Protein AF-0000000080703108 (afdb_homodimer)

InterPro domains:
  IPR021857 Protein of unknown function DUF3467 [PF11950] (1-88)

Structure (mmCIF, N/CA/C/O backbone):
data_AF-0000000080703108-model_v1
#
loop_
_entity.id
_entity.type
_entity.pdbx_description
1 polymer 'DUF3467 domain-containing protein'
#
loop_
_atom_site.group_PDB
_atom_site.id
_atom_site.type_symbol
_atom_site.label_atom_id
_atom_site.label_alt_id
_atom_site.label_comp_id
_atom_site.label_asym_id
_atom_site.label_entity_id
_atom_site.label_seq_id
_atom_site.pdbx_PDB_ins_code
_atom_site.Cartn_x
_atom_site.Cartn_y
_atom_site.Cartn_z
_atom_site.occupancy
_atom_site.B_iso_or_equiv
_atom_site.auth_seq_id
_atom_site.auth_comp_id
_atom_site.auth_asym_id
_atom_site.auth_atom_id
_atom_site.pdbx_PDB_model_num
ATOM 1 N N . MET A 1 1 ? 26.188 -5.301 0.583 1 23.38 1 MET A N 1
ATOM 2 C CA . MET A 1 1 ? 25.156 -5.875 1.449 1 23.38 1 MET A CA 1
ATOM 3 C C . MET A 1 1 ? 23.875 -6.145 0.67 1 23.38 1 MET A C 1
ATOM 5 O O . MET A 1 1 ? 23.234 -5.215 0.173 1 23.38 1 MET A O 1
ATOM 9 N N . GLU A 1 2 ? 23.719 -7.348 -0.11 1 26.98 2 GLU A N 1
ATOM 10 C CA . GLU A 1 2 ? 22.812 -7.754 -1.182 1 26.98 2 GLU A CA 1
ATOM 11 C C . GLU A 1 2 ? 21.359 -7.816 -0.694 1 26.98 2 GLU A C 1
ATOM 13 O O . GLU A 1 2 ? 21.078 -8.406 0.351 1 26.98 2 GLU A O 1
ATOM 18 N N . ASN A 1 3 ? 20.641 -6.781 -0.665 1 30.47 3 ASN A N 1
ATOM 19 C CA . ASN A 1 3 ? 19.203 -6.738 -0.357 1 30.47 3 ASN A CA 1
ATOM 20 C C . ASN A 1 3 ? 18.484 -7.988 -0.859 1 30.47 3 ASN A C 1
ATOM 22 O O . ASN A 1 3 ? 18.234 -8.125 -2.057 1 30.47 3 ASN A O 1
ATOM 26 N N . LYS A 1 4 ? 18.828 -9.109 -0.239 1 30.33 4 LYS A N 1
ATOM 27 C CA . LYS A 1 4 ? 18.172 -10.383 -0.542 1 30.33 4 LYS A CA 1
ATOM 28 C C . LYS A 1 4 ? 16.656 -10.266 -0.403 1 30.33 4 LYS A C 1
ATOM 30 O O . LYS A 1 4 ? 16.141 -10.102 0.704 1 30.33 4 LYS A O 1
ATOM 35 N N . ASP A 1 5 ? 15.961 -9.492 -1.24 1 33.06 5 ASP A N 1
ATOM 36 C CA . ASP A 1 5 ? 14.531 -9.719 -1.425 1 33.06 5 ASP A CA 1
ATOM 37 C C . ASP A 1 5 ? 14.172 -11.188 -1.189 1 33.06 5 ASP A C 1
ATOM 39 O O . ASP A 1 5 ? 14.57 -12.062 -1.961 1 33.06 5 ASP A O 1
ATOM 43 N N . GLN A 1 6 ? 14.32 -11.586 -0.008 1 33.47 6 GLN A N 1
ATOM 44 C CA . GLN A 1 6 ? 13.945 -12.938 0.412 1 33.47 6 GLN A CA 1
ATOM 45 C C . GLN A 1 6 ? 12.688 -13.414 -0.315 1 33.47 6 GLN A C 1
ATOM 47 O O . GLN A 1 6 ? 11.594 -13.406 0.254 1 33.47 6 GLN A O 1
ATOM 52 N N . ASN A 1 7 ? 12.273 -12.867 -1.478 1 33.31 7 ASN A N 1
ATOM 53 C CA . ASN A 1 7 ? 11.312 -13.664 -2.227 1 33.31 7 ASN A CA 1
ATOM 54 C C . ASN A 1 7 ? 11.68 -15.148 -2.205 1 33.31 7 ASN A C 1
ATOM 56 O O . ASN A 1 7 ? 12.867 -15.5 -2.229 1 33.31 7 ASN A O 1
ATOM 60 N N . GLN A 1 8 ? 10.852 -16.125 -1.753 1 32.59 8 GLN A N 1
ATOM 61 C CA . GLN A 1 8 ? 11.008 -17.578 -1.796 1 32.59 8 GLN A CA 1
ATOM 62 C C . GLN A 1 8 ? 11.992 -17.984 -2.887 1 32.59 8 GLN A C 1
ATOM 64 O O . GLN A 1 8 ? 12.242 -17.234 -3.828 1 32.59 8 GLN A O 1
ATOM 69 N N . GLU A 1 9 ? 12.906 -19.062 -2.875 1 34.09 9 GLU A N 1
ATOM 70 C CA . GLU A 1 9 ? 13.766 -19.797 -3.803 1 34.09 9 GLU A CA 1
ATOM 71 C C . GLU A 1 9 ? 13.195 -19.781 -5.219 1 34.09 9 GLU A C 1
ATOM 73 O O . GLU A 1 9 ? 13.82 -20.281 -6.152 1 34.09 9 GLU A O 1
ATOM 78 N N . GLY A 1 10 ? 11.781 -20.047 -5.465 1 37.91 10 GLY A N 1
ATOM 79 C CA . GLY A 1 10 ? 11.102 -20.625 -6.617 1 37.91 10 GLY A CA 1
ATOM 80 C C . GLY A 1 10 ? 11.281 -19.797 -7.879 1 37.91 10 GLY A C 1
ATOM 81 O O . GLY A 1 10 ? 11.969 -18.781 -7.871 1 37.91 10 GLY A O 1
ATOM 82 N N . GLN A 1 11 ? 10.141 -19.797 -9 1 41.66 11 GLN A N 1
ATOM 83 C CA . GLN A 1 11 ? 10.125 -19.219 -10.344 1 41.66 11 GLN A CA 1
ATOM 84 C C . GLN A 1 11 ? 10.547 -17.75 -10.312 1 41.66 11 GLN A C 1
ATOM 86 O O . GLN A 1 11 ? 10.008 -16.969 -9.539 1 41.66 11 GLN A O 1
ATOM 91 N N . GLN A 1 12 ? 11.805 -17.516 -10.57 1 50.34 12 GLN A N 1
ATOM 92 C CA . GLN A 1 12 ? 12.32 -16.172 -10.82 1 50.34 12 GLN A CA 1
ATOM 93 C C . GLN A 1 12 ? 11.227 -15.258 -11.367 1 50.34 12 GLN A C 1
ATOM 95 O O . GLN A 1 12 ? 10.844 -15.375 -12.539 1 50.34 12 GLN A O 1
ATOM 100 N N . PHE A 1 13 ? 10.156 -14.945 -10.602 1 56.44 13 PHE A N 1
ATOM 101 C CA . PHE A 1 13 ? 9.117 -14.07 -11.133 1 56.44 13 PHE A CA 1
ATOM 102 C C . PHE A 1 13 ? 9.734 -12.867 -11.828 1 56.44 13 PHE A C 1
ATOM 104 O O . PHE A 1 13 ? 10.461 -12.086 -11.211 1 56.44 13 PHE A O 1
ATOM 111 N N . GLN A 1 14 ? 9.961 -13.133 -13.148 1 77.81 14 GLN A N 1
ATOM 112 C CA . GLN A 1 14 ? 10.406 -12 -13.953 1 77.81 14 GLN A CA 1
ATOM 113 C C . GLN A 1 14 ? 9.438 -10.828 -13.836 1 77.81 14 GLN A C 1
ATOM 115 O O . GLN A 1 14 ? 8.219 -11 -13.922 1 77.81 14 GLN A O 1
ATOM 120 N N . ILE A 1 15 ? 9.922 -9.695 -13.281 1 82.94 15 ILE A N 1
ATOM 121 C CA . ILE A 1 15 ? 9.125 -8.477 -13.156 1 82.94 15 ILE A CA 1
ATOM 122 C C . ILE A 1 15 ? 9.375 -7.57 -14.359 1 82.94 15 ILE A C 1
ATOM 124 O O . ILE A 1 15 ? 10.523 -7.336 -14.742 1 82.94 15 ILE A O 1
ATOM 128 N N . ASP A 1 16 ? 8.367 -7.305 -15.062 1 85.06 16 ASP A N 1
ATOM 129 C CA . ASP A 1 16 ? 8.422 -6.316 -16.125 1 85.06 16 ASP A CA 1
ATOM 130 C C . ASP A 1 16 ? 8.062 -4.926 -15.617 1 85.06 16 ASP A C 1
ATOM 132 O O . ASP A 1 16 ? 6.953 -4.703 -15.133 1 85.06 16 ASP A O 1
ATOM 136 N N . LEU A 1 17 ? 9.016 -4.078 -15.711 1 84.06 17 LEU A N 1
ATOM 137 C CA . LEU A 1 17 ? 8.781 -2.713 -15.258 1 84.06 17 LEU A CA 1
ATOM 138 C C . LEU A 1 17 ? 8.484 -1.792 -16.438 1 84.06 17 LEU A C 1
ATOM 140 O O . LEU A 1 17 ? 9.312 -1.634 -17.328 1 84.06 17 LEU A O 1
ATOM 144 N N . ASN A 1 18 ? 7.328 -1.367 -16.516 1 80.88 18 ASN A N 1
ATOM 145 C CA . ASN A 1 18 ? 6.949 -0.35 -17.484 1 80.88 18 ASN A CA 1
ATOM 146 C C . ASN A 1 18 ? 7.727 0.946 -17.266 1 80.88 18 ASN A C 1
ATOM 148 O O . ASN A 1 18 ? 7.715 1.51 -16.172 1 80.88 18 ASN A O 1
ATOM 152 N N . PRO A 1 19 ? 8.43 1.416 -18.234 1 83.94 19 PRO A N 1
ATOM 153 C CA . PRO A 1 19 ? 9.219 2.643 -18.094 1 83.94 19 PRO A CA 1
ATOM 154 C C . PRO A 1 19 ? 8.383 3.834 -17.641 1 83.94 19 PRO A C 1
ATOM 156 O O . PRO A 1 19 ? 8.898 4.75 -17 1 83.94 19 PRO A O 1
ATOM 159 N N . VAL A 1 20 ? 7.051 3.832 -17.938 1 84.94 20 VAL A N 1
ATOM 160 C CA . VAL A 1 20 ? 6.172 4.953 -17.625 1 84.94 20 VAL A CA 1
ATOM 161 C C . VAL A 1 20 ? 6.016 5.074 -16.109 1 84.94 20 VAL A C 1
ATOM 163 O O . VAL A 1 20 ? 5.93 6.184 -15.578 1 84.94 20 VAL A O 1
ATOM 166 N N . VAL A 1 21 ? 6.176 3.898 -15.477 1 90.06 21 VAL A N 1
ATOM 167 C CA . VAL A 1 21 ? 5.922 3.939 -14.039 1 90.06 21 VAL A CA 1
ATOM 168 C C . VAL A 1 21 ? 7.227 3.727 -13.273 1 90.06 21 VAL A C 1
ATOM 170 O O . VAL A 1 21 ? 7.238 3.719 -12.047 1 90.06 21 VAL A O 1
ATOM 173 N N . ALA A 1 22 ? 8.352 3.629 -13.945 1 89.25 22 ALA A N 1
ATOM 174 C CA . ALA A 1 22 ? 9.625 3.248 -13.352 1 89.25 22 ALA A CA 1
ATOM 175 C C . ALA A 1 22 ? 10.117 4.316 -12.375 1 89.25 22 ALA A C 1
ATOM 177 O O . ALA A 1 22 ? 10.758 3.998 -11.375 1 89.25 22 ALA A O 1
ATOM 178 N N . GLY A 1 23 ? 9.805 5.504 -12.617 1 93.06 23 GLY A N 1
ATOM 179 C CA . GLY A 1 23 ? 10.25 6.59 -11.758 1 93.06 23 GLY A CA 1
ATOM 180 C C . GLY A 1 23 ? 9.508 6.645 -10.438 1 93.06 23 GLY A C 1
ATOM 181 O O . GLY A 1 23 ? 10.008 7.211 -9.461 1 93.06 23 GLY A O 1
ATOM 182 N N . GLY A 1 24 ? 8.336 6.121 -10.414 1 95.69 24 GLY A N 1
ATOM 183 C CA . GLY A 1 24 ? 7.523 6.047 -9.211 1 95.69 24 GLY A CA 1
ATOM 184 C C . GLY A 1 24 ? 6.879 7.371 -8.844 1 95.69 24 GLY A C 1
ATOM 185 O O . GLY A 1 24 ? 7.191 8.406 -9.438 1 95.69 24 GLY A O 1
ATOM 186 N N . VAL A 1 25 ? 5.992 7.262 -7.965 1 95.5 25 VAL A N 1
ATOM 187 C CA . VAL A 1 25 ? 5.371 8.445 -7.387 1 95.5 25 VAL A CA 1
ATOM 188 C C . VAL A 1 25 ? 5.59 8.461 -5.879 1 95.5 25 VAL A C 1
ATOM 190 O O . VAL A 1 25 ? 5.617 7.41 -5.234 1 9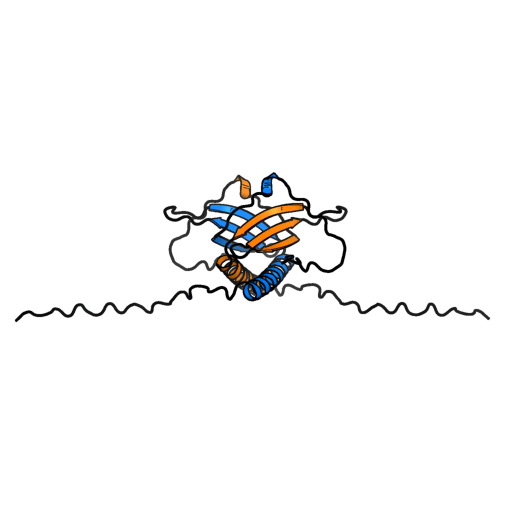5.5 25 VAL A O 1
ATOM 193 N N . TYR A 1 26 ? 5.797 9.656 -5.406 1 96.75 26 TYR A N 1
ATOM 194 C CA . 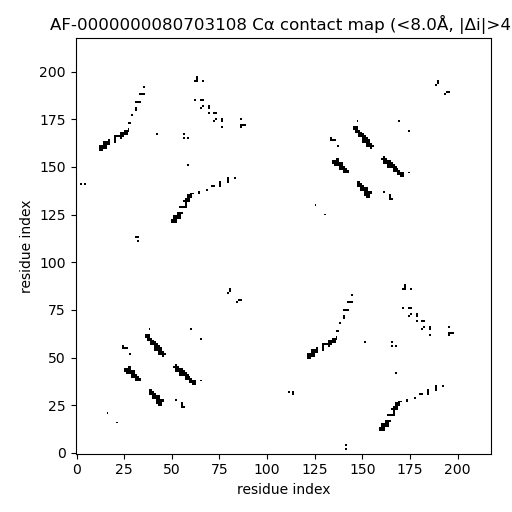TYR A 1 26 ? 5.988 9.805 -3.971 1 96.75 26 TYR A CA 1
ATOM 195 C C . TYR A 1 26 ? 4.648 9.914 -3.25 1 96.75 26 TYR A C 1
ATOM 197 O O . TYR A 1 26 ? 3.723 10.57 -3.738 1 96.75 26 TYR A O 1
ATOM 205 N N . SER A 1 27 ? 4.645 9.258 -2.051 1 97.5 27 SER A N 1
ATOM 206 C CA . SER A 1 27 ? 3.459 9.375 -1.209 1 97.5 27 SER A CA 1
ATOM 207 C C . SER A 1 27 ? 3.838 9.562 0.257 1 97.5 27 SER A C 1
ATOM 209 O O . SER A 1 27 ? 4.688 8.836 0.779 1 97.5 27 SER A O 1
ATOM 211 N N . ASN A 1 28 ? 3.203 10.617 0.857 1 96 28 ASN A N 1
ATOM 212 C CA . ASN A 1 28 ? 3.355 10.789 2.299 1 96 28 ASN A CA 1
ATOM 213 C C . ASN A 1 28 ? 2.004 10.773 3.01 1 96 28 ASN A C 1
ATOM 215 O O . ASN A 1 28 ? 1.926 11.047 4.207 1 96 28 ASN A O 1
ATOM 219 N N . PHE A 1 29 ? 1.012 10.484 2.264 1 94.5 29 PHE A N 1
ATOM 220 C CA . PHE A 1 29 ? -0.362 10.43 2.748 1 94.5 29 PHE A CA 1
ATOM 221 C C . PHE A 1 29 ? -1.154 9.359 2.006 1 94.5 29 PHE A C 1
ATOM 223 O O . PHE A 1 29 ? -0.998 9.188 0.795 1 94.5 29 PHE A O 1
ATOM 230 N N . GLN A 1 30 ? -2.084 8.641 2.82 1 95.62 30 GLN A N 1
ATOM 231 C CA . GLN A 1 30 ? -2.885 7.602 2.174 1 95.62 30 GLN A CA 1
ATOM 232 C C . GLN A 1 30 ? -4.336 7.66 2.639 1 95.62 30 GLN A C 1
ATOM 234 O O . GLN A 1 30 ? -4.609 7.914 3.812 1 95.62 30 GLN A O 1
ATOM 239 N N . ILE A 1 31 ? -5.168 7.484 1.69 1 94.5 31 ILE A N 1
ATOM 240 C CA . ILE A 1 31 ? -6.586 7.293 1.973 1 94.5 31 ILE A CA 1
ATOM 241 C C . ILE A 1 31 ? -7.008 5.879 1.569 1 94.5 31 ILE A C 1
ATOM 243 O O . ILE A 1 31 ? -6.766 5.453 0.438 1 94.5 31 ILE A O 1
ATOM 247 N N . ILE A 1 32 ? -7.59 5.172 2.525 1 97.69 32 ILE A N 1
ATOM 248 C CA . ILE A 1 32 ? -7.988 3.795 2.254 1 97.69 32 ILE A CA 1
ATOM 249 C C . ILE A 1 32 ? -9.492 3.646 2.445 1 97.69 32 ILE A C 1
ATOM 251 O O . ILE A 1 32 ? -10.047 4.102 3.449 1 97.69 32 ILE A O 1
ATOM 255 N N . SER A 1 33 ? -10.125 3.084 1.458 1 97 33 SER A N 1
ATOM 256 C CA . SER A 1 33 ? -11.539 2.729 1.516 1 97 33 SER A CA 1
ATOM 257 C C . SER A 1 33 ? -11.773 1.309 1.01 1 97 33 SER A C 1
ATOM 259 O O . SER A 1 33 ? -10.852 0.657 0.524 1 97 33 SER A O 1
ATOM 261 N N . HIS A 1 34 ? -13.023 0.819 1.262 1 97.88 34 HIS A N 1
ATOM 262 C CA . HIS A 1 34 ? -13.297 -0.538 0.801 1 97.88 34 HIS A CA 1
ATOM 263 C C . HIS A 1 34 ? -14.781 -0.73 0.499 1 97.88 34 HIS A C 1
ATOM 265 O O . HIS A 1 34 ? -15.625 0.016 1.002 1 97.88 34 HIS A O 1
ATOM 271 N N . SER A 1 35 ? -15.062 -1.606 -0.386 1 97.06 35 SER A N 1
ATOM 272 C CA . SER A 1 35 ? -16.359 -2.25 -0.571 1 97.06 35 SER A CA 1
ATOM 273 C C . SER A 1 35 ? -16.312 -3.705 -0.117 1 97.06 35 SER A C 1
ATOM 275 O O . SER A 1 35 ? -15.359 -4.137 0.523 1 97.06 35 SER A O 1
ATOM 277 N N . SER A 1 36 ? -17.391 -4.434 -0.39 1 97.31 36 SER A N 1
ATOM 278 C CA . SER A 1 36 ? -17.406 -5.848 -0.037 1 97.31 36 SER A CA 1
ATOM 279 C C . SER A 1 36 ? -16.422 -6.645 -0.877 1 97.31 36 SER A C 1
ATOM 281 O O . SER A 1 36 ? -15.977 -7.723 -0.47 1 97.31 36 SER A O 1
ATOM 283 N N . SER A 1 37 ? -16 -6.062 -2.004 1 97.06 37 SER A N 1
ATOM 284 C CA . SER A 1 37 ? -15.242 -6.887 -2.941 1 97.06 37 SER A CA 1
ATOM 285 C C . SER A 1 37 ? -13.836 -6.328 -3.158 1 97.06 37 SER A C 1
ATOM 287 O O . SER A 1 37 ? -12.969 -7.012 -3.705 1 97.06 37 SER A O 1
ATOM 289 N N . GLU A 1 38 ? -13.586 -5.066 -2.688 1 97.75 38 GLU A N 1
ATOM 290 C CA . GLU A 1 38 ? -12.289 -4.496 -3.031 1 97.75 38 GLU A CA 1
ATOM 291 C C . GLU A 1 38 ? -11.852 -3.455 -2.002 1 97.75 38 GLU A C 1
ATOM 293 O O . GLU A 1 38 ? -12.688 -2.891 -1.293 1 97.75 38 GLU A O 1
ATOM 298 N N . PHE A 1 39 ? -10.547 -3.309 -1.941 1 98.56 39 PHE A N 1
ATOM 299 C CA . PHE A 1 39 ? -9.898 -2.182 -1.282 1 98.56 39 PHE A CA 1
ATOM 300 C C . PHE A 1 39 ? -9.391 -1.176 -2.307 1 98.56 39 PHE A C 1
ATOM 302 O O . PHE A 1 39 ? -8.852 -1.561 -3.35 1 98.56 39 PHE A O 1
ATOM 309 N N . VAL A 1 40 ? -9.562 0.094 -1.965 1 98.19 40 VAL A N 1
ATOM 310 C CA . VAL A 1 40 ? -9.031 1.198 -2.76 1 98.19 40 VAL A CA 1
ATOM 311 C C . VAL A 1 40 ? -7.992 1.966 -1.95 1 98.19 40 VAL A C 1
ATOM 313 O O . VAL A 1 40 ? -8.305 2.527 -0.897 1 98.19 40 VAL A O 1
ATOM 316 N N . LEU A 1 41 ? -6.766 1.943 -2.445 1 98.38 41 LEU A N 1
ATOM 317 C CA . LEU A 1 41 ? -5.684 2.691 -1.82 1 98.38 41 LEU A CA 1
ATOM 318 C C . LEU A 1 41 ? -5.324 3.922 -2.645 1 98.38 41 LEU A C 1
ATOM 320 O O . LEU A 1 41 ? -4.766 3.801 -3.738 1 98.38 41 LEU A O 1
ATOM 324 N N . ASP A 1 42 ? -5.629 5.059 -2.131 1 96.94 42 ASP A N 1
ATOM 325 C CA . ASP A 1 42 ? -5.207 6.32 -2.73 1 96.94 42 ASP A CA 1
ATOM 326 C C . ASP A 1 42 ? -3.92 6.832 -2.086 1 96.94 42 ASP A C 1
ATOM 328 O O . ASP A 1 42 ? -3.926 7.258 -0.929 1 96.94 42 ASP A O 1
ATOM 332 N N . PHE A 1 43 ? -2.869 6.738 -2.857 1 97.31 43 PHE A N 1
ATOM 333 C CA . PHE A 1 43 ? -1.605 7.328 -2.428 1 97.31 43 PHE A CA 1
ATOM 334 C C . PHE A 1 43 ? -1.532 8.797 -2.824 1 97.31 43 PHE A C 1
ATOM 336 O O . PHE A 1 43 ? -1.694 9.141 -3.998 1 97.31 43 PHE A O 1
ATOM 343 N N . ALA A 1 44 ? -1.275 9.648 -1.768 1 96.06 44 ALA A N 1
ATOM 344 C CA . ALA A 1 44 ? -1.342 11.086 -2.006 1 96.06 44 ALA A CA 1
ATOM 345 C C . ALA A 1 44 ? -0.123 11.797 -1.423 1 96.06 44 ALA A C 1
ATOM 347 O O . ALA A 1 44 ? 0.601 11.227 -0.603 1 96.06 44 ALA A O 1
ATOM 348 N N . THR A 1 45 ? 0.082 13.008 -1.998 1 94.31 45 THR A N 1
ATOM 349 C CA . THR A 1 45 ? 1.125 13.875 -1.473 1 94.31 45 THR A CA 1
ATOM 350 C C . THR A 1 45 ? 0.517 15.125 -0.834 1 94.31 45 THR A C 1
ATOM 352 O O . THR A 1 45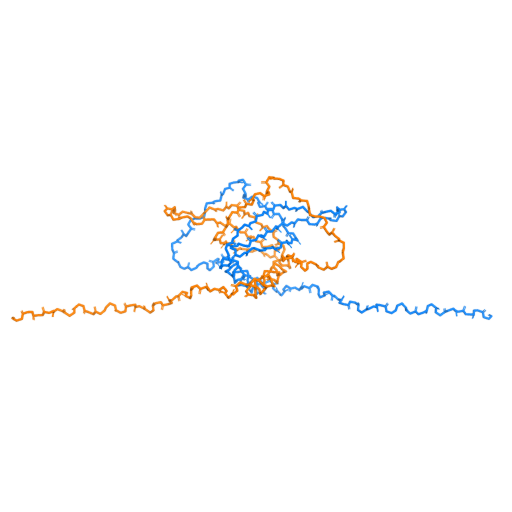 ? -0.345 15.773 -1.429 1 94.31 45 THR A O 1
ATOM 355 N N . LEU A 1 46 ? 0.909 15.312 0.412 1 91.62 46 LEU A N 1
ATOM 356 C CA . LEU A 1 46 ? 0.579 16.547 1.126 1 91.62 46 LEU A CA 1
ATOM 357 C C . LEU A 1 46 ? 1.779 17.484 1.174 1 91.62 46 LEU A C 1
ATOM 359 O O . LEU A 1 46 ? 2.818 17.141 1.743 1 91.62 46 LEU A O 1
ATOM 363 N N . LEU A 1 47 ? 1.606 18.562 0.435 1 88.31 47 LEU A N 1
ATOM 364 C CA . LEU A 1 47 ? 2.701 19.531 0.413 1 88.31 47 LEU A CA 1
ATOM 365 C C . LEU A 1 47 ? 2.383 20.734 1.295 1 88.31 47 LEU A C 1
ATOM 367 O O . LEU A 1 47 ? 1.23 21.172 1.365 1 88.31 47 LEU A O 1
ATOM 371 N N . PRO A 1 48 ? 3.467 21.234 1.975 1 88.88 48 PRO A N 1
ATOM 372 C CA . PRO A 1 48 ? 3.254 22.453 2.766 1 88.88 48 PRO A CA 1
ATOM 373 C C . PRO A 1 48 ? 2.721 23.609 1.929 1 88.88 48 PRO A C 1
ATOM 375 O O . PRO A 1 48 ? 3.16 23.812 0.792 1 88.88 48 PRO A O 1
ATOM 378 N N . GLY A 1 49 ? 1.677 24.25 2.338 1 88 49 GLY A N 1
ATOM 379 C CA . GLY A 1 49 ? 1.178 25.438 1.656 1 88 49 GLY A CA 1
ATOM 380 C C . GLY A 1 49 ? 0.017 25.141 0.725 1 88 49 GLY A C 1
ATOM 381 O O . GLY A 1 49 ? -0.618 26.062 0.208 1 88 49 GLY A O 1
ATOM 382 N N . LEU A 1 50 ? -0.088 23.906 0.361 1 84.44 50 LEU A N 1
ATOM 383 C CA . LEU A 1 50 ? -1.222 23.547 -0.48 1 84.44 50 LEU A CA 1
ATOM 384 C C . LEU A 1 50 ? -2.391 23.047 0.368 1 84.44 5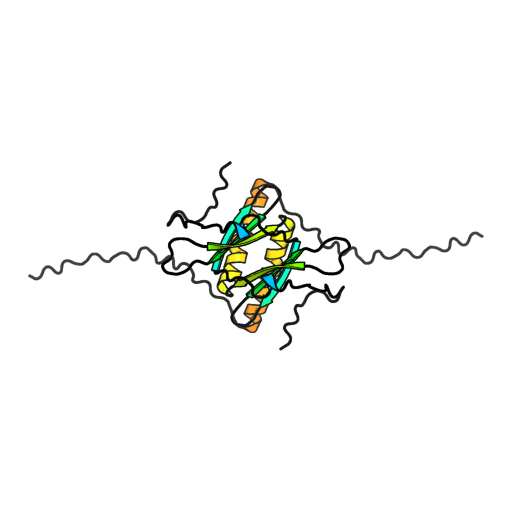0 LEU A C 1
ATOM 386 O O . LEU A 1 50 ? -2.191 22.312 1.339 1 84.44 50 LEU A O 1
ATOM 390 N N . PRO A 1 51 ? -3.561 23.469 0.042 1 82.06 51 PRO A N 1
ATOM 391 C CA . PRO A 1 51 ? -4.707 23.141 0.891 1 82.06 51 PRO A CA 1
ATOM 392 C C . PRO A 1 51 ? -5.207 21.719 0.682 1 82.06 51 PRO A C 1
ATOM 394 O O . PRO A 1 51 ? -5.984 21.203 1.491 1 82.06 51 PRO A O 1
ATOM 397 N N . LYS A 1 52 ? -4.789 21.188 -0.457 1 87.81 52 LYS A N 1
ATOM 398 C CA . LYS A 1 52 ? -5.332 19.859 -0.754 1 87.81 52 LYS A CA 1
ATOM 399 C C . LYS A 1 52 ? -4.219 18.844 -0.97 1 87.81 52 LYS A C 1
ATOM 401 O O . LYS A 1 52 ? -3.15 19.188 -1.484 1 87.81 52 LYS A O 1
ATOM 406 N N . ALA A 1 53 ? -4.523 17.578 -0.548 1 90.56 53 ALA A N 1
ATOM 407 C CA . ALA A 1 53 ? -3.654 16.453 -0.911 1 90.56 53 ALA A CA 1
ATOM 408 C C . ALA A 1 53 ? -3.92 16 -2.342 1 90.56 53 ALA A C 1
ATOM 410 O O . ALA A 1 53 ? -5.07 15.969 -2.789 1 90.56 53 ALA A O 1
ATOM 411 N N . THR A 1 54 ? -2.871 15.727 -3.037 1 92 54 THR A N 1
ATOM 412 C CA . THR A 1 54 ? -3.021 15.281 -4.418 1 92 54 THR A CA 1
ATOM 413 C C . THR A 1 54 ? -2.783 13.773 -4.527 1 92 54 THR A C 1
ATOM 415 O O . THR A 1 54 ? -1.722 13.281 -4.145 1 92 54 THR A O 1
ATOM 418 N N . VAL A 1 55 ? -3.779 13.078 -5.113 1 95 55 VAL A N 1
ATOM 419 C CA . VAL A 1 55 ? -3.627 11.648 -5.332 1 95 55 VAL A CA 1
ATOM 420 C C . VAL A 1 55 ? -2.709 11.398 -6.527 1 95 55 VAL A C 1
ATOM 422 O O . VAL A 1 55 ? -2.969 11.883 -7.629 1 95 55 VAL A O 1
ATOM 425 N N . THR A 1 56 ? -1.689 10.664 -6.305 1 93.12 56 THR A N 1
ATOM 426 C CA . THR A 1 56 ? -0.705 10.406 -7.352 1 93.12 56 THR A CA 1
ATOM 427 C C . THR A 1 56 ? -0.83 8.977 -7.871 1 93.12 56 THR A C 1
ATOM 429 O O . THR A 1 56 ? -0.339 8.664 -8.961 1 93.12 56 THR A O 1
ATOM 432 N N . SER A 1 57 ? -1.422 8.148 -7.078 1 95.88 57 SER A N 1
ATOM 433 C CA . SER A 1 57 ? -1.647 6.766 -7.48 1 95.88 57 SER A CA 1
ATOM 434 C C . SER A 1 57 ? -2.848 6.168 -6.754 1 95.88 57 SER A C 1
ATOM 436 O O . SER A 1 57 ? -3.016 6.371 -5.547 1 95.88 57 SER A O 1
ATOM 438 N N . ARG A 1 58 ? -3.703 5.492 -7.59 1 97.44 58 ARG A N 1
ATOM 439 C CA . ARG A 1 58 ? -4.82 4.746 -7.02 1 97.44 58 ARG A CA 1
ATOM 440 C C . ARG A 1 58 ? -4.719 3.264 -7.355 1 97.44 58 ARG A C 1
ATOM 442 O O . ARG A 1 58 ? -4.684 2.889 -8.531 1 97.44 58 ARG A O 1
ATOM 449 N N . VAL A 1 59 ? -4.641 2.441 -6.25 1 98.19 59 VAL A N 1
ATOM 450 C CA . VAL A 1 59 ? -4.449 1.005 -6.426 1 98.19 59 VAL A CA 1
ATOM 451 C C . VAL A 1 59 ? -5.664 0.254 -5.891 1 98.19 59 VAL A C 1
ATOM 453 O O . VAL A 1 59 ? -6.121 0.512 -4.773 1 98.19 59 VAL A O 1
ATOM 456 N N . LEU A 1 60 ? -6.168 -0.636 -6.719 1 98.44 60 LEU A N 1
ATOM 457 C CA . LEU A 1 60 ? -7.281 -1.5 -6.344 1 98.44 60 LEU A CA 1
ATOM 458 C C . LEU A 1 60 ? -6.801 -2.92 -6.066 1 98.44 60 LEU A C 1
ATOM 460 O O . LEU A 1 60 ? -5.949 -3.441 -6.793 1 98.44 60 LEU A O 1
ATOM 464 N N . MET A 1 61 ? -7.398 -3.533 -4.969 1 98.31 61 MET A N 1
ATOM 465 C CA . MET A 1 61 ? -7.027 -4.922 -4.711 1 98.31 61 MET A CA 1
ATOM 466 C C . MET A 1 61 ? -8.117 -5.641 -3.926 1 98.31 61 MET A C 1
ATOM 468 O O . MET A 1 61 ? -8.938 -5 -3.266 1 98.31 61 MET A O 1
ATOM 472 N N . ALA A 1 62 ? -8.094 -6.969 -4.027 1 97.62 62 ALA A N 1
ATOM 473 C CA . ALA A 1 62 ? -9.023 -7.781 -3.25 1 97.62 62 ALA A CA 1
ATOM 474 C C . ALA A 1 62 ? -8.656 -7.773 -1.769 1 97.62 62 ALA A C 1
ATOM 476 O O . ALA A 1 62 ? -7.504 -7.516 -1.412 1 97.62 62 ALA A O 1
ATOM 477 N N . PRO A 1 63 ? -9.609 -8.07 -0.919 1 98.06 63 PRO A N 1
ATOM 478 C CA . PRO A 1 63 ? -9.352 -8.078 0.523 1 98.06 63 PRO A CA 1
ATOM 479 C C . PRO A 1 63 ? -8.211 -9.016 0.915 1 98.06 63 PRO A C 1
ATOM 481 O O . PRO A 1 63 ? -7.379 -8.664 1.755 1 98.06 63 PRO A O 1
ATOM 484 N N . GLU A 1 64 ? -8.156 -10.148 0.304 1 96.94 64 GLU A N 1
ATOM 485 C CA . GLU A 1 64 ? -7.078 -11.086 0.603 1 96.94 64 GLU A CA 1
ATOM 486 C C . GLU A 1 64 ? -5.719 -10.484 0.263 1 96.94 64 GLU A C 1
ATOM 488 O O . GLU A 1 64 ? -4.738 -10.711 0.974 1 96.94 64 GLU A O 1
ATOM 493 N N . HIS A 1 65 ? -5.684 -9.758 -0.814 1 97.12 65 HIS A N 1
ATOM 494 C CA . HIS A 1 65 ? -4.434 -9.148 -1.243 1 97.12 65 HIS A CA 1
ATOM 495 C C . HIS A 1 65 ? -4.055 -7.98 -0.339 1 97.12 65 HIS A C 1
ATOM 497 O O . HIS A 1 65 ? -2.869 -7.727 -0.107 1 97.12 65 HIS A O 1
ATOM 503 N N . ALA A 1 66 ? -5.023 -7.258 0.196 1 98.12 66 ALA A N 1
ATOM 504 C CA . ALA A 1 66 ? -4.746 -6.211 1.175 1 98.12 66 ALA A CA 1
ATOM 505 C C . ALA A 1 66 ? -4.09 -6.785 2.426 1 98.12 66 ALA A C 1
ATOM 507 O O . ALA A 1 66 ? -3.129 -6.215 2.947 1 98.12 66 ALA A O 1
ATOM 508 N N . LYS A 1 67 ? -4.598 -7.914 2.834 1 97.25 67 LYS A N 1
ATOM 509 C CA . LYS A 1 67 ? -4.016 -8.578 3.996 1 97.25 67 LYS A CA 1
ATOM 510 C C . LYS A 1 67 ? -2.582 -9.023 3.715 1 97.25 67 LYS A C 1
ATOM 512 O O . LYS A 1 67 ? -1.703 -8.875 4.566 1 97.25 67 LYS A O 1
ATOM 517 N N . ARG A 1 68 ? -2.377 -9.555 2.57 1 96.38 68 ARG A N 1
ATOM 518 C CA . ARG A 1 68 ? -1.029 -9.961 2.184 1 96.38 68 ARG A CA 1
ATOM 519 C C . ARG A 1 68 ? -0.088 -8.766 2.129 1 96.38 68 ARG A C 1
ATOM 521 O O . ARG A 1 68 ? 1.092 -8.875 2.465 1 96.38 68 ARG A O 1
ATOM 528 N N . LEU A 1 69 ? -0.605 -7.676 1.653 1 97.62 69 LEU A N 1
ATOM 529 C CA . LEU A 1 69 ? 0.197 -6.457 1.611 1 97.62 69 LEU A CA 1
ATOM 530 C C . LEU A 1 69 ? 0.644 -6.051 3.012 1 97.62 69 LEU A C 1
ATOM 532 O O . LEU A 1 69 ? 1.8 -5.672 3.215 1 97.62 69 LEU A O 1
ATOM 536 N N . ILE A 1 70 ? -0.277 -6.125 3.982 1 98.12 70 ILE A N 1
ATOM 537 C CA . ILE A 1 70 ? 0.054 -5.797 5.367 1 98.12 70 ILE A CA 1
ATOM 538 C C . ILE A 1 70 ? 1.212 -6.672 5.84 1 98.12 70 ILE A C 1
ATOM 540 O O . ILE A 1 70 ? 2.188 -6.172 6.402 1 98.12 70 ILE A O 1
ATOM 544 N N . GLN A 1 71 ? 1.102 -7.953 5.551 1 97 71 GLN A N 1
ATOM 545 C CA . GLN A 1 71 ? 2.123 -8.898 5.988 1 97 71 GLN A CA 1
ATOM 546 C C . GLN A 1 71 ? 3.473 -8.586 5.348 1 97 71 GLN A C 1
ATOM 548 O O . GLN A 1 71 ? 4.504 -8.594 6.023 1 97 71 GLN A O 1
ATOM 553 N N . ALA A 1 72 ? 3.428 -8.312 4.066 1 97 72 ALA A N 1
ATOM 554 C CA . ALA A 1 72 ? 4.656 -8 3.34 1 97 72 ALA A CA 1
ATOM 555 C C . ALA A 1 72 ? 5.301 -6.73 3.881 1 97 72 ALA A C 1
ATOM 557 O O . ALA A 1 72 ? 6.52 -6.672 4.062 1 97 72 ALA A O 1
ATOM 558 N N . LEU A 1 73 ? 4.488 -5.707 4.125 1 98.5 73 LEU A N 1
ATOM 559 C CA . LEU A 1 73 ? 4.992 -4.449 4.668 1 98.5 73 LEU A CA 1
ATOM 560 C C . LEU A 1 73 ? 5.598 -4.652 6.051 1 98.5 73 LEU A C 1
ATOM 562 O O . LEU A 1 73 ? 6.668 -4.121 6.348 1 98.5 73 LEU A O 1
ATOM 566 N N . GLN A 1 74 ? 4.934 -5.422 6.836 1 98.12 74 GLN A N 1
ATOM 567 C CA . GLN A 1 74 ? 5.414 -5.684 8.188 1 98.12 74 GLN A CA 1
ATOM 568 C C . GLN A 1 74 ? 6.77 -6.387 8.164 1 98.12 74 GLN A C 1
ATOM 570 O O . GLN A 1 74 ? 7.684 -6.012 8.906 1 98.12 74 GLN A O 1
ATOM 575 N N . GLU A 1 75 ? 6.875 -7.406 7.34 1 97.75 75 GLU A N 1
ATOM 576 C CA . GLU A 1 75 ? 8.141 -8.133 7.207 1 97.75 75 GLU A CA 1
ATOM 577 C C . GLU A 1 75 ? 9.266 -7.195 6.773 1 97.75 75 GLU A C 1
ATOM 579 O O . GLU A 1 75 ? 10.383 -7.281 7.293 1 97.75 75 GLU A O 1
ATOM 584 N N . ASN A 1 76 ? 8.953 -6.324 5.832 1 97.88 76 ASN A N 1
ATOM 585 C CA . ASN A 1 76 ? 9.984 -5.422 5.32 1 97.88 76 ASN A CA 1
ATOM 586 C C . ASN A 1 76 ? 10.336 -4.348 6.34 1 97.88 76 ASN A C 1
ATOM 588 O O . ASN A 1 76 ? 11.492 -3.91 6.414 1 97.88 76 ASN A O 1
ATOM 592 N N . VAL A 1 77 ? 9.383 -3.891 7.141 1 98.06 77 VAL A N 1
ATOM 593 C CA . VAL A 1 77 ? 9.656 -2.922 8.203 1 98.06 77 VAL A CA 1
ATOM 594 C C . VAL A 1 77 ? 10.555 -3.551 9.258 1 98.06 77 VAL A C 1
ATOM 596 O O . VAL A 1 77 ? 11.484 -2.906 9.758 1 98.06 77 VAL A O 1
ATOM 599 N N . VAL A 1 78 ? 10.312 -4.766 9.578 1 98 78 VAL A N 1
ATOM 600 C CA . VAL A 1 78 ? 11.148 -5.48 10.539 1 98 78 VAL A CA 1
ATOM 601 C C . VAL A 1 78 ? 12.586 -5.543 10.023 1 98 78 VAL A C 1
ATOM 603 O O . VAL A 1 78 ? 13.531 -5.25 10.758 1 98 78 VAL A O 1
ATOM 606 N N . ARG A 1 79 ? 12.734 -5.918 8.758 1 97.81 79 ARG A N 1
ATOM 607 C CA . ARG A 1 79 ? 14.062 -5.984 8.148 1 97.81 79 ARG A CA 1
ATOM 608 C C . ARG A 1 79 ? 14.727 -4.613 8.148 1 97.81 79 ARG A C 1
ATOM 610 O O . ARG A 1 79 ? 15.922 -4.492 8.445 1 97.81 79 ARG A O 1
ATOM 617 N N . TYR A 1 80 ? 14.016 -3.611 7.766 1 98.44 80 TYR A N 1
ATOM 618 C CA . TYR A 1 80 ? 14.523 -2.24 7.781 1 98.44 80 TYR A CA 1
ATOM 619 C C . TYR A 1 80 ? 15.047 -1.868 9.164 1 98.44 80 TYR A C 1
ATOM 621 O O . TYR A 1 80 ? 16.156 -1.35 9.289 1 98.44 80 TYR A O 1
ATOM 629 N N . GLU A 1 81 ? 14.234 -2.1 10.164 1 98.06 81 GLU A N 1
ATOM 630 C CA . GLU A 1 81 ? 14.578 -1.689 11.523 1 98.06 81 GLU A CA 1
ATOM 631 C C . GLU A 1 81 ? 15.789 -2.465 12.039 1 98.06 81 GLU A C 1
ATOM 633 O O . GLU A 1 81 ? 16.578 -1.94 12.836 1 98.06 81 GLU A O 1
ATOM 638 N N . GLN A 1 82 ? 15.953 -3.721 11.594 1 98 82 GLN A N 1
ATOM 639 C CA . GLN A 1 82 ? 17.125 -4.512 11.953 1 98 82 GLN A CA 1
ATOM 640 C C . GLN A 1 82 ? 18.391 -3.908 11.352 1 98 82 GLN A C 1
ATOM 642 O O . GLN A 1 82 ? 19.453 -3.941 11.977 1 98 82 GLN A O 1
ATOM 647 N N . GLU A 1 83 ? 18.188 -3.371 10.234 1 97.62 83 GLU A N 1
ATOM 648 C CA . GLU A 1 83 ? 19.344 -2.885 9.5 1 97.62 83 GLU A CA 1
ATOM 649 C C . GLU A 1 83 ? 19.672 -1.439 9.867 1 97.62 83 GLU A C 1
ATOM 651 O O . GLU A 1 83 ? 20.844 -1.06 9.945 1 97.62 83 GLU A O 1
ATOM 656 N N . PHE A 1 84 ? 18.703 -0.599 10.109 1 97.38 84 PHE A N 1
ATOM 657 C CA . PHE A 1 84 ? 18.953 0.834 10.172 1 97.38 84 PHE A CA 1
ATOM 658 C C . PHE A 1 84 ? 18.438 1.418 11.484 1 97.38 84 PHE A C 1
ATOM 660 O O . PHE A 1 84 ? 18.625 2.607 11.75 1 97.38 84 PHE A O 1
ATOM 667 N N . GLY A 1 85 ? 17.797 0.624 12.352 1 96.5 85 GLY A N 1
ATOM 668 C CA . GLY A 1 85 ? 17.25 1.109 13.609 1 96.5 85 GLY A CA 1
ATOM 669 C C . GLY A 1 85 ? 15.75 1.306 13.57 1 96.5 85 GLY A C 1
ATOM 670 O O . GLY A 1 85 ? 15.141 1.326 12.5 1 96.5 85 GLY A O 1
ATOM 671 N N . LYS A 1 86 ? 15.18 1.559 14.695 1 96.75 86 LYS A N 1
ATOM 672 C CA . LYS A 1 86 ? 13.727 1.632 14.867 1 96.75 86 LYS A CA 1
ATOM 673 C C . LYS A 1 86 ? 13.156 2.869 14.18 1 96.75 86 LYS A C 1
ATOM 675 O O . LYS A 1 86 ? 13.75 3.947 14.234 1 96.75 86 LYS A O 1
ATOM 680 N N . ILE A 1 87 ? 12.039 2.631 13.539 1 95.5 87 ILE A N 1
ATOM 681 C CA . ILE A 1 87 ? 11.281 3.752 12.992 1 95.5 87 ILE A CA 1
ATOM 682 C C . ILE A 1 87 ? 10.43 4.391 14.086 1 95.5 87 ILE A C 1
ATOM 684 O O . ILE A 1 87 ? 9.539 3.744 14.641 1 95.5 87 ILE A O 1
ATOM 688 N N . ASN A 1 88 ? 10.711 5.59 14.383 1 90.25 88 ASN A N 1
ATOM 689 C CA . ASN A 1 88 ? 9.969 6.289 15.43 1 90.25 88 ASN A CA 1
ATOM 690 C C . ASN A 1 88 ? 8.836 7.129 14.844 1 90.25 88 ASN A C 1
ATOM 692 O O . ASN A 1 88 ? 9.07 7.965 13.969 1 90.25 88 ASN A O 1
ATOM 696 N N . LEU A 1 89 ? 7.645 6.762 15.227 1 87.5 89 LEU A N 1
ATOM 697 C CA . LEU A 1 89 ? 6.496 7.574 14.836 1 87.5 89 LEU A CA 1
ATOM 698 C C . LEU A 1 89 ? 6.191 8.633 15.891 1 87.5 89 LEU A C 1
ATOM 700 O O . LEU A 1 89 ? 6.082 8.32 17.078 1 87.5 89 LEU A O 1
ATOM 704 N N . PRO A 1 90 ? 6.414 9.797 15.5 1 72.44 90 PRO A N 1
ATOM 705 C CA . PRO A 1 90 ? 6.137 10.828 16.5 1 72.44 90 PRO A CA 1
ATOM 706 C C . PRO A 1 90 ? 4.801 10.625 17.203 1 72.44 90 PRO A C 1
ATOM 708 O O . PRO A 1 90 ? 3.82 10.227 16.578 1 72.44 90 PRO A O 1
ATOM 711 N N . GLU A 1 91 ? 4.934 10.016 18.359 1 58.19 91 GLU A N 1
ATOM 712 C CA . GLU A 1 91 ? 3.727 9.906 19.172 1 58.19 91 GLU A CA 1
ATOM 713 C C . GLU A 1 91 ? 2.926 11.203 19.156 1 58.19 91 GLU A C 1
ATOM 715 O O . GLU A 1 91 ? 3.5 12.297 19.188 1 58.19 91 GLU A O 1
ATOM 720 N N . ALA A 1 92 ? 1.797 11.164 18.328 1 51.22 92 ALA A N 1
ATOM 721 C CA . ALA A 1 92 ? 1.032 12.383 18.594 1 51.22 92 ALA A CA 1
ATOM 722 C C . ALA A 1 92 ? 1.219 12.836 20.031 1 51.22 92 ALA A C 1
ATOM 724 O O . ALA A 1 92 ? 0.918 12.094 20.969 1 51.22 92 ALA A O 1
ATOM 725 N N . LYS A 1 93 ? 2.314 13.344 20.328 1 47.22 93 LYS A N 1
ATOM 726 C CA . LYS A 1 93 ? 2.303 13.914 21.656 1 47.22 93 LYS A CA 1
ATOM 727 C C . LYS A 1 93 ? 0.921 14.461 22.016 1 47.22 93 LYS A C 1
ATOM 729 O O . LYS A 1 93 ? 0.431 15.391 21.359 1 47.22 93 LYS A O 1
ATOM 734 N N . LEU A 1 94 ? -0.02 13.562 22.375 1 41.59 94 LEU A N 1
ATOM 735 C CA . LEU A 1 94 ? -1.074 14.273 23.094 1 41.59 94 LEU A CA 1
ATOM 736 C C . LEU A 1 94 ? -0.495 15.422 23.906 1 41.59 94 LEU A C 1
ATOM 738 O O . LEU A 1 94 ? 0.11 15.188 24.969 1 41.59 94 LEU A O 1
ATOM 742 N N . GLU A 1 95 ? 0.298 16.25 23.344 1 42.47 95 GLU A N 1
ATOM 743 C CA . GLU A 1 95 ? 0.526 17.406 24.188 1 42.47 95 GLU A CA 1
ATOM 744 C C . GLU A 1 95 ? -0.713 17.734 25.016 1 42.47 95 GLU A C 1
ATOM 746 O O . GLU A 1 95 ? -1.808 17.891 24.469 1 42.47 95 GLU A O 1
ATOM 751 N N . GLY A 1 96 ? -0.879 17.062 26.125 1 41.88 96 GLY A N 1
ATOM 752 C CA . GLY A 1 96 ? -1.898 17.547 27.031 1 41.88 96 GLY A CA 1
ATOM 753 C C . GLY A 1 96 ? -2.242 19 26.812 1 41.88 96 GLY A C 1
ATOM 754 O O . GLY A 1 96 ? -1.508 19.734 26.141 1 41.88 96 GLY A O 1
ATOM 755 N N . PRO A 1 97 ? -3.555 19.406 26.812 1 42.06 97 PRO A N 1
ATOM 756 C CA . PRO A 1 97 ? -3.852 20.828 26.781 1 42.06 97 PRO A CA 1
ATOM 757 C C . PRO A 1 97 ? -2.758 21.672 27.438 1 42.06 97 PRO A C 1
ATOM 759 O O . PRO A 1 97 ? -2.389 21.438 28.578 1 42.06 97 PRO A O 1
ATOM 762 N N . ARG A 1 98 ? -1.695 21.969 26.859 1 42.5 98 ARG A N 1
ATOM 763 C CA . ARG A 1 98 ? -0.869 22.969 27.516 1 42.5 98 ARG A CA 1
ATOM 764 C C . ARG A 1 98 ? -1.724 23.922 28.344 1 42.5 98 ARG A C 1
ATOM 766 O O . ARG A 1 98 ? -2.582 24.625 27.797 1 42.5 98 ARG A O 1
ATOM 773 N N . THR A 1 99 ? -2.188 23.531 29.531 1 42.88 99 THR A N 1
ATOM 774 C CA . THR A 1 99 ? -2.828 24.469 30.453 1 42.88 99 THR A CA 1
ATOM 775 C C . THR A 1 99 ? -2.17 25.844 30.359 1 42.88 99 THR A C 1
ATOM 777 O O . THR A 1 99 ? -0.969 25.984 30.594 1 42.88 99 THR A O 1
ATOM 780 N N . ILE A 1 100 ? -2.555 26.656 29.391 1 43.91 100 ILE A N 1
ATOM 781 C CA . ILE A 1 100 ? -2.186 28.062 29.422 1 43.91 100 ILE A CA 1
ATOM 782 C C . ILE A 1 100 ? -2.146 28.562 30.859 1 43.91 100 ILE A C 1
ATOM 784 O O . ILE A 1 100 ? -3.158 28.516 31.578 1 43.91 100 ILE A O 1
ATOM 788 N N . ALA A 1 101 ? -1.065 28.5 31.578 1 46 101 ALA A N 1
ATOM 789 C CA . ALA A 1 101 ? -0.917 29.125 32.875 1 46 101 ALA A CA 1
ATOM 790 C C . ALA A 1 101 ? -1.564 30.516 32.906 1 46 101 ALA A C 1
ATOM 792 O O . ALA A 1 101 ? -1.502 31.25 31.922 1 46 101 ALA A O 1
ATOM 793 N N . PRO A 1 102 ? -2.613 30.734 33.781 1 40.94 102 PRO A N 1
ATOM 794 C CA . PRO A 1 102 ? -3.225 32.062 33.875 1 40.94 102 PRO A CA 1
ATOM 795 C C . PRO A 1 102 ? -2.191 33.188 33.938 1 40.94 102 PRO A C 1
ATOM 797 O O . PRO A 1 102 ? -1.15 33.031 34.594 1 40.94 102 PRO A O 1
ATOM 800 N N . PHE A 1 103 ? -2.025 34 32.969 1 44.41 103 PHE A N 1
ATOM 801 C CA . PHE A 1 103 ? -1.228 35.219 33.094 1 44.41 103 PHE A CA 1
ATOM 802 C C . PHE A 1 103 ? -1.409 35.875 34.438 1 44.41 103 PHE A C 1
ATOM 804 O O . PHE A 1 103 ? -2.525 36.25 34.812 1 44.41 103 PHE A O 1
ATOM 811 N N . GLU A 1 104 ? -0.776 35.375 35.469 1 44.31 104 GLU A N 1
ATOM 812 C CA . GLU A 1 104 ? -0.798 36.125 36.719 1 44.31 104 GLU A CA 1
ATOM 813 C C . GLU A 1 104 ? -0.636 37.625 36.469 1 44.31 104 GLU A C 1
ATOM 815 O O . GLU A 1 104 ? 0.29 38.062 35.781 1 44.31 104 GLU A O 1
ATOM 820 N N . GLN A 1 105 ? -1.752 38.375 36.406 1 42.09 105 GLN A N 1
ATOM 821 C CA . GLN A 1 105 ? -1.803 39.844 36.531 1 42.09 105 GLN A CA 1
ATOM 822 C C . GLN A 1 105 ? -0.814 40.344 37.562 1 42.09 105 GLN A C 1
ATOM 824 O O . GLN A 1 105 ? -0.908 40 38.75 1 42.09 105 GLN A O 1
ATOM 829 N N . HIS A 1 106 ? 0.419 40.344 37.219 1 45.03 106 HIS A N 1
ATOM 830 C CA . HIS A 1 106 ? 1.296 41.094 38.125 1 45.03 106 HIS A CA 1
ATOM 831 C C . HIS A 1 106 ? 0.694 42.438 38.469 1 45.03 106 HIS A C 1
ATOM 833 O O . HIS A 1 106 ? 0.452 43.281 37.594 1 45.03 106 HIS A O 1
ATOM 839 N N . HIS A 1 107 ? -0.256 42.469 39.438 1 43.38 107 HIS A N 1
ATOM 840 C CA . HIS A 1 107 ? -0.654 43.688 40.094 1 43.38 107 HIS A CA 1
ATOM 841 C C . HIS A 1 107 ? 0.562 44.5 40.562 1 43.38 107 HIS A C 1
ATOM 843 O O . HIS A 1 107 ? 1.354 44 41.375 1 43.38 107 HIS A O 1
ATOM 849 N N . GLN A 1 108 ? 1.307 45.156 39.719 1 36.97 108 GLN A N 1
ATOM 850 C CA . GLN A 1 108 ? 2.205 46.219 40.188 1 36.97 108 GLN A CA 1
ATOM 851 C C . GLN A 1 108 ? 1.49 47.156 41.156 1 36.97 108 GLN A C 1
ATOM 853 O O . GLN A 1 108 ? 0.506 47.781 40.781 1 36.97 108 GLN A O 1
ATOM 858 N N . SER A 1 109 ? 1.572 46.812 42.438 1 35 109 SER A N 1
ATOM 859 C CA . SER A 1 109 ? 1.436 47.875 43.438 1 35 109 SER A CA 1
ATOM 860 C C . SER A 1 109 ? 2.455 48.969 43.188 1 35 109 SER A C 1
ATOM 862 O O . SER A 1 109 ? 3.568 48.719 42.719 1 35 109 SER A O 1
ATOM 864 N N . MET B 1 1 ? -25.484 3.154 4.27 1 23.66 1 MET B N 1
ATOM 865 C CA . MET B 1 1 ? -24.516 2.842 5.305 1 23.66 1 MET B CA 1
ATOM 866 C C . MET B 1 1 ? -23.188 3.564 5.043 1 23.66 1 MET B C 1
ATOM 868 O O . MET B 1 1 ? -22.531 3.314 4.035 1 23.66 1 MET B O 1
ATOM 872 N N . GLU B 1 2 ? -23 4.945 5.438 1 27.23 2 GLU B N 1
ATOM 873 C CA . GLU B 1 2 ? -22.047 6 5.09 1 27.23 2 GLU B CA 1
ATOM 874 C C . GLU B 1 2 ? -20.625 5.629 5.504 1 27.23 2 GLU B C 1
ATOM 876 O O . GLU B 1 2 ? -20.391 5.203 6.641 1 27.23 2 GLU B O 1
ATOM 881 N N . ASN B 1 3 ? -19.859 4.934 4.754 1 30.44 3 ASN B N 1
ATOM 882 C CA . ASN B 1 3 ? -18.469 4.594 4.973 1 30.44 3 ASN B CA 1
ATOM 883 C C . ASN B 1 3 ? -17.703 5.727 5.66 1 30.44 3 ASN B C 1
ATOM 885 O O . ASN B 1 3 ? -17.406 6.742 5.031 1 30.44 3 ASN B O 1
ATOM 889 N N . LYS B 1 4 ? -18.016 5.93 6.93 1 30.69 4 LYS B N 1
ATOM 890 C CA . LYS B 1 4 ? -17.344 6.922 7.77 1 30.69 4 LYS B CA 1
ATOM 891 C C . LYS B 1 4 ? -15.836 6.719 7.766 1 30.69 4 LYS B C 1
ATOM 893 O O . LYS B 1 4 ? -15.328 5.742 8.328 1 30.69 4 LYS B O 1
ATOM 898 N N . ASP B 1 5 ? -15.141 6.863 6.641 1 33.75 5 ASP B N 1
ATOM 899 C CA . ASP B 1 5 ? -13.695 7.074 6.691 1 33.75 5 ASP B CA 1
ATOM 900 C C . ASP B 1 5 ? -13.297 7.848 7.949 1 33.75 5 ASP B C 1
ATOM 902 O O . ASP B 1 5 ? -13.68 9.008 8.117 1 33.75 5 ASP B O 1
ATOM 906 N N . GLN B 1 6 ? -13.367 7.227 9 1 33.88 6 GLN B N 1
ATOM 907 C CA . GLN B 1 6 ? -12.945 7.77 10.289 1 33.88 6 GLN B CA 1
ATOM 908 C C . GLN B 1 6 ? -11.711 8.648 10.141 1 33.88 6 GLN B C 1
ATOM 910 O O . GLN B 1 6 ? -10.594 8.219 10.453 1 33.88 6 GLN B O 1
ATOM 915 N N . ASN B 1 7 ? -11.367 9.203 8.953 1 33.78 7 ASN B N 1
ATOM 916 C CA . ASN B 1 7 ? -10.398 10.289 9.031 1 33.78 7 ASN B CA 1
ATOM 917 C C . ASN B 1 7 ? -10.695 11.219 10.195 1 33.78 7 ASN B C 1
ATOM 919 O O . ASN B 1 7 ? -11.859 11.445 10.531 1 33.78 7 ASN B O 1
ATOM 923 N N . GLN B 1 8 ? -9.805 11.523 11.164 1 33.03 8 GLN B N 1
ATOM 924 C CA . GLN B 1 8 ? -9.898 12.484 12.258 1 33.03 8 GLN B CA 1
ATOM 925 C C . GLN B 1 8 ? -10.906 13.578 11.945 1 33.03 8 GLN B C 1
ATOM 927 O O . GLN B 1 8 ? -11.219 13.828 10.781 1 33.03 8 GLN B O 1
ATOM 932 N N . GLU B 1 9 ? -11.828 14.172 12.82 1 34.25 9 GLU B N 1
ATOM 933 C CA . GLU B 1 9 ? -12.734 15.312 12.852 1 34.25 9 GLU B CA 1
ATOM 934 C C . GLU B 1 9 ? -12.234 16.438 11.953 1 34.25 9 GLU B C 1
ATOM 936 O O . GLU B 1 9 ? -12.961 17.406 11.703 1 34.25 9 GLU B O 1
ATOM 941 N N . GLY B 1 10 ? -10.859 16.938 12.086 1 37.53 10 GLY B N 1
ATOM 942 C CA . GLY B 1 10 ? -10.344 18.266 11.805 1 37.53 10 GLY B CA 1
ATOM 943 C C . GLY B 1 10 ? -10.555 18.688 10.359 1 37.53 10 GLY B C 1
ATOM 944 O O . GLY B 1 10 ? -11.664 18.578 9.828 1 37.53 10 GLY B O 1
ATOM 945 N N . GLN B 1 11 ? -9.438 19.484 9.586 1 41.56 11 GLN B N 1
ATOM 946 C CA . GLN B 1 11 ? -9.398 20.141 8.289 1 41.56 11 GLN B CA 1
ATOM 947 C C . GLN B 1 11 ? -9.836 19.203 7.176 1 41.56 11 GLN B C 1
ATOM 949 O O . GLN B 1 11 ? -9.32 18.078 7.066 1 41.56 11 GLN B O 1
ATOM 954 N N . GLN B 1 12 ? -11.094 19.234 6.824 1 50.47 12 GLN B N 1
ATOM 955 C CA . GLN B 1 12 ? -11.609 18.562 5.637 1 50.47 12 GLN B CA 1
ATOM 956 C C . GLN B 1 12 ? -10.523 18.422 4.574 1 50.47 12 GLN B C 1
ATOM 958 O O . GLN B 1 12 ? -10.164 19.391 3.906 1 50.47 12 GLN B O 1
ATOM 963 N N . PHE B 1 13 ? -9.453 17.656 4.805 1 57.03 13 PHE B N 1
ATOM 964 C CA . PHE B 1 13 ? -8.422 17.5 3.785 1 57.03 13 PHE B CA 1
ATOM 965 C C . PHE B 1 13 ? -9.047 17.25 2.418 1 57.03 13 PHE B C 1
ATOM 967 O O . PHE B 1 13 ? -9.781 16.281 2.236 1 57.03 13 PHE B O 1
ATOM 974 N N . GLN B 1 14 ? -9.273 18.406 1.796 1 78.19 14 GLN B N 1
ATOM 975 C CA . GLN B 1 14 ? -9.727 18.297 0.415 1 78.19 14 GLN B CA 1
ATOM 976 C C . GLN B 1 14 ? -8.773 17.453 -0.417 1 78.19 14 GLN B C 1
ATOM 978 O O . GLN B 1 14 ? -7.551 17.625 -0.343 1 78.19 14 GLN B O 1
ATOM 983 N N . ILE B 1 15 ? -9.273 16.297 -0.944 1 83.44 15 ILE B N 1
ATOM 984 C CA . ILE B 1 15 ? -8.484 15.43 -1.809 1 83.44 15 ILE B CA 1
ATOM 985 C C . ILE B 1 15 ? -8.734 15.789 -3.271 1 83.44 15 ILE B C 1
ATOM 987 O O . ILE B 1 15 ? -9.883 15.953 -3.689 1 83.44 15 ILE B O 1
ATOM 991 N N . ASP B 1 16 ? -7.727 16.141 -3.93 1 85.56 16 ASP B N 1
ATOM 992 C CA . ASP B 1 16 ? -7.781 16.344 -5.375 1 85.56 16 ASP B CA 1
ATOM 993 C C . ASP B 1 16 ? -7.422 15.07 -6.125 1 85.56 16 ASP B C 1
ATOM 995 O O . ASP B 1 16 ? -6.309 14.555 -5.992 1 85.56 16 ASP B O 1
ATOM 999 N N . LEU B 1 17 ? -8.383 14.609 -6.832 1 84.56 17 LEU B N 1
ATOM 1000 C CA . LEU B 1 17 ? -8.148 13.391 -7.602 1 84.56 17 LEU B CA 1
ATOM 1001 C C . LEU B 1 17 ? -7.82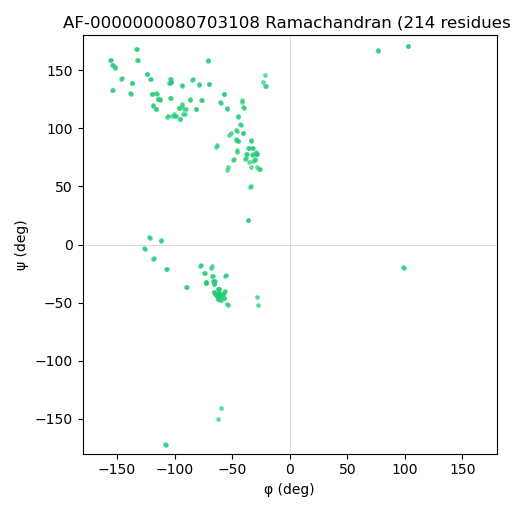4 13.719 -9.055 1 84.56 17 LEU B C 1
ATOM 1003 O O . LEU B 1 17 ? -8.641 14.32 -9.758 1 84.56 17 LEU B O 1
ATOM 1007 N N . ASN B 1 18 ? -6.664 13.508 -9.422 1 81.25 18 ASN B N 1
ATOM 1008 C CA . ASN B 1 18 ? -6.273 13.609 -10.82 1 81.25 18 ASN B CA 1
ATOM 1009 C C . ASN B 1 18 ? -7.055 12.633 -11.695 1 81.25 18 ASN B C 1
ATOM 1011 O O . ASN B 1 18 ? -7.047 11.43 -11.445 1 81.25 18 ASN B O 1
ATOM 1015 N N . PRO B 1 19 ? -7.746 13.086 -12.664 1 84.56 19 PRO B N 1
ATOM 1016 C CA . PRO B 1 19 ? -8.539 12.211 -13.523 1 84.56 19 PRO B CA 1
ATOM 1017 C C . PRO B 1 19 ? -7.707 11.102 -14.164 1 84.56 19 PRO B C 1
ATOM 1019 O O . PRO B 1 19 ? -8.227 10.031 -14.469 1 84.56 19 PRO B O 1
ATOM 1022 N N . VAL B 1 20 ? -6.379 11.344 -14.367 1 85.25 20 VAL B N 1
ATOM 1023 C CA . VAL B 1 20 ? -5.508 10.383 -15.039 1 85.25 20 VAL B CA 1
ATOM 1024 C C . VAL B 1 20 ? -5.355 9.133 -14.172 1 85.25 20 VAL B C 1
ATOM 1026 O O . VAL B 1 20 ? -5.27 8.016 -14.695 1 85.25 20 VAL B O 1
ATOM 1029 N N . VAL B 1 21 ? -5.516 9.375 -12.867 1 90.12 21 VAL B N 1
ATOM 1030 C CA . VAL B 1 21 ? -5.266 8.242 -11.984 1 90.12 21 VAL B CA 1
ATOM 1031 C C . VAL B 1 21 ? -6.57 7.789 -11.336 1 90.12 21 VAL B C 1
ATOM 1033 O O . VAL B 1 21 ? -6.582 6.84 -10.547 1 90.12 21 VAL B O 1
ATOM 1036 N N . ALA B 1 22 ? -7.691 8.383 -11.672 1 89.38 22 ALA B N 1
ATOM 1037 C CA . ALA B 1 22 ? -8.969 8.164 -11 1 89.38 22 ALA B CA 1
ATOM 1038 C C . ALA B 1 22 ? -9.461 6.734 -11.211 1 89.38 22 ALA B C 1
ATOM 1040 O O . ALA B 1 22 ? -10.094 6.156 -10.32 1 89.38 22 ALA B O 1
ATOM 1041 N N . GLY B 1 23 ? -9.164 6.18 -12.289 1 93.12 23 GLY B N 1
ATOM 1042 C CA . GLY B 1 23 ? -9.617 4.828 -12.578 1 93.12 23 GLY B CA 1
ATOM 1043 C C . GLY B 1 23 ? -8.875 3.766 -11.789 1 93.12 23 GLY B C 1
ATOM 1044 O O . GLY B 1 23 ? -9.383 2.658 -11.602 1 93.12 23 GLY B O 1
ATOM 1045 N N . GLY B 1 24 ? -7.695 4.078 -11.375 1 95.69 24 GLY B N 1
ATOM 1046 C CA . GLY B 1 24 ? -6.887 3.186 -10.562 1 95.69 24 GLY B CA 1
ATOM 1047 C C . GLY B 1 24 ? -6.25 2.062 -11.352 1 95.69 24 GLY B C 1
ATOM 1048 O O . GLY B 1 24 ? -6.562 1.874 -12.531 1 95.69 24 GLY B O 1
ATOM 1049 N N . VAL B 1 25 ? -5.352 1.453 -10.719 1 95.56 25 VAL B N 1
ATOM 1050 C CA . VAL B 1 25 ? -4.734 0.255 -11.273 1 95.56 25 VAL B CA 1
ATOM 1051 C C . VAL B 1 25 ? -4.953 -0.926 -10.336 1 95.56 25 VAL B C 1
ATOM 1053 O O . VAL B 1 25 ? -4.973 -0.759 -9.109 1 95.56 25 VAL B O 1
ATOM 1056 N N . TYR B 1 26 ? -5.172 -2.041 -10.961 1 96.75 26 TYR B N 1
ATOM 1057 C CA . TYR B 1 26 ? -5.359 -3.25 -10.172 1 96.75 26 TYR B CA 1
ATOM 1058 C C . TYR B 1 26 ? -4.02 -3.873 -9.797 1 96.75 26 TYR B C 1
ATOM 1060 O O . TYR B 1 26 ? -3.098 -3.906 -10.617 1 96.75 26 TYR B O 1
ATOM 1068 N N . SER B 1 27 ? -4.008 -4.395 -8.547 1 97.5 27 SER B N 1
ATOM 1069 C CA . SER B 1 27 ? -2.822 -5.125 -8.109 1 97.5 27 SER B CA 1
ATOM 1070 C C . SER B 1 27 ? -3.201 -6.371 -7.316 1 97.5 27 SER B C 1
ATOM 1072 O O . SER B 1 27 ? -4.043 -6.309 -6.414 1 97.5 27 SER B O 1
ATOM 1074 N N . ASN B 1 28 ? -2.568 -7.512 -7.738 1 96 28 ASN B N 1
ATOM 1075 C CA . ASN B 1 28 ? -2.721 -8.734 -6.957 1 96 28 ASN B CA 1
ATOM 1076 C C . ASN B 1 28 ? -1.373 -9.266 -6.484 1 96 28 ASN B C 1
ATOM 1078 O O . ASN B 1 28 ? -1.297 -10.367 -5.922 1 96 28 ASN B O 1
ATOM 1082 N N . PHE B 1 29 ? -0.379 -8.516 -6.742 1 94.31 29 PHE B N 1
ATOM 1083 C CA . PHE B 1 29 ? 0.995 -8.852 -6.387 1 94.31 29 PHE B CA 1
ATOM 1084 C C . PHE B 1 29 ? 1.784 -7.594 -6.031 1 94.31 29 PHE B C 1
ATOM 1086 O O . PHE B 1 29 ? 1.613 -6.547 -6.656 1 94.31 29 PHE B O 1
ATOM 1093 N N . GLN B 1 30 ? 2.721 -7.781 -4.961 1 95.5 30 GLN B N 1
ATOM 1094 C CA . GLN B 1 30 ? 3.521 -6.625 -4.57 1 95.5 30 GLN B CA 1
ATOM 1095 C C . GLN B 1 30 ? 4.977 -7.02 -4.324 1 95.5 30 GLN B C 1
ATOM 1097 O O . GLN B 1 30 ? 5.25 -8.086 -3.773 1 95.5 30 GLN B O 1
ATOM 1102 N N . ILE B 1 31 ? 5.812 -6.176 -4.789 1 94.44 31 ILE B N 1
ATOM 1103 C CA . ILE B 1 31 ? 7.23 -6.273 -4.465 1 94.44 31 ILE B CA 1
ATOM 1104 C C . ILE B 1 31 ? 7.652 -5.066 -3.627 1 94.44 31 ILE B C 1
ATOM 1106 O O . ILE B 1 31 ? 7.402 -3.922 -4.012 1 94.44 31 ILE B O 1
ATOM 1110 N N . ILE B 1 32 ? 8.227 -5.355 -2.477 1 97.69 32 ILE B N 1
ATOM 1111 C CA . ILE B 1 32 ? 8.625 -4.273 -1.582 1 97.69 32 ILE B CA 1
ATOM 1112 C C . ILE B 1 32 ? 10.133 -4.324 -1.352 1 97.69 32 ILE B C 1
ATOM 1114 O O . ILE B 1 32 ? 10.695 -5.391 -1.072 1 97.69 32 ILE B O 1
ATOM 1118 N N . SER B 1 33 ? 10.766 -3.199 -1.536 1 97 33 SER B N 1
ATOM 1119 C CA . SER B 1 33 ? 12.18 -3.018 -1.228 1 97 33 SER B CA 1
ATOM 1120 C C . SER B 1 33 ? 12.414 -1.726 -0.453 1 97 33 SER B C 1
ATOM 1122 O O . SER B 1 33 ? 11.492 -0.929 -0.268 1 97 33 SER B O 1
ATOM 1124 N N . HIS B 1 34 ? 13.664 -1.622 0.093 1 97.81 34 HIS B N 1
ATOM 1125 C CA . HIS B 1 34 ? 13.938 -0.407 0.852 1 97.81 34 HIS B CA 1
ATOM 1126 C C . HIS B 1 34 ? 15.414 -0.051 0.809 1 97.81 34 HIS B C 1
ATOM 1128 O O . HIS B 1 34 ? 16.266 -0.913 0.546 1 97.81 34 HIS B O 1
ATOM 1134 N N . SER B 1 35 ? 15.703 1.191 0.935 1 97.06 35 SER B N 1
ATOM 1135 C CA . SER B 1 35 ? 17 1.744 1.316 1 97.06 35 SER B CA 1
ATOM 1136 C C . SER B 1 35 ? 16.953 2.318 2.729 1 97.06 35 SER B C 1
ATOM 1138 O O . SER B 1 35 ? 16 2.102 3.467 1 97.06 35 SER B O 1
ATOM 1140 N N . SER B 1 36 ? 18.016 2.994 3.113 1 97.19 36 SER B N 1
ATOM 1141 C CA . SER B 1 36 ? 18.047 3.621 4.434 1 97.19 36 SER B CA 1
ATOM 1142 C C . SER B 1 36 ? 17.047 4.777 4.512 1 97.19 36 SER B C 1
ATOM 1144 O O . SER B 1 36 ? 16.609 5.145 5.602 1 97.19 36 SER B O 1
ATOM 1146 N N . SER B 1 37 ? 16.641 5.289 3.361 1 97 37 SER B N 1
ATOM 1147 C CA . SER B 1 37 ? 15.875 6.535 3.4 1 97 37 SER B CA 1
ATOM 1148 C C . SER B 1 37 ? 14.477 6.352 2.828 1 97 37 SER B C 1
ATOM 1150 O O . SER B 1 37 ? 13.609 7.211 3.004 1 97 37 SER B O 1
ATOM 1152 N N . GLU B 1 38 ? 14.234 5.172 2.156 1 97.69 38 GLU B N 1
ATOM 1153 C CA . GLU B 1 38 ? 12.938 5.078 1.487 1 97.69 38 GLU B CA 1
ATOM 1154 C C . GLU B 1 38 ? 12.5 3.623 1.341 1 97.69 38 GLU B C 1
ATOM 1156 O O . GLU B 1 38 ? 13.328 2.713 1.362 1 97.69 38 GLU B O 1
ATOM 1161 N N . PHE B 1 39 ? 11.188 3.492 1.261 1 98.5 39 PHE B N 1
ATOM 1162 C CA . PHE B 1 39 ? 10.531 2.27 0.808 1 98.5 39 PHE B CA 1
ATOM 1163 C C . PHE B 1 39 ? 10.023 2.424 -0.619 1 98.5 39 PHE B C 1
ATOM 1165 O O . PHE B 1 39 ? 9.492 3.475 -0.984 1 98.5 39 PHE B O 1
ATOM 1172 N N . VAL B 1 40 ? 10.203 1.343 -1.387 1 98.12 40 VAL B N 1
ATOM 1173 C CA . VAL B 1 40 ? 9.68 1.259 -2.744 1 98.12 40 VAL B CA 1
ATOM 1174 C C . VAL B 1 40 ? 8.633 0.146 -2.824 1 98.12 40 VAL B C 1
ATOM 1176 O O . VAL B 1 40 ? 8.945 -1.023 -2.59 1 98.12 40 VAL B O 1
ATOM 1179 N N . LEU B 1 41 ? 7.402 0.546 -3.123 1 98.31 41 LEU B N 1
ATOM 1180 C CA . LEU B 1 41 ? 6.316 -0.413 -3.307 1 98.31 41 LEU B CA 1
ATOM 1181 C C . LEU B 1 41 ? 5.957 -0.552 -4.781 1 98.31 41 LEU B C 1
ATOM 1183 O O . LEU B 1 41 ? 5.402 0.372 -5.379 1 98.31 41 LEU B O 1
ATOM 1187 N N . ASP B 1 42 ? 6.27 -1.671 -5.34 1 96.88 42 ASP B N 1
ATOM 1188 C CA . ASP B 1 42 ? 5.852 -2.004 -6.699 1 96.88 42 ASP B CA 1
ATOM 1189 C C . ASP B 1 42 ? 4.562 -2.828 -6.688 1 96.88 42 ASP B C 1
ATOM 1191 O O . ASP B 1 42 ? 4.57 -3.992 -6.285 1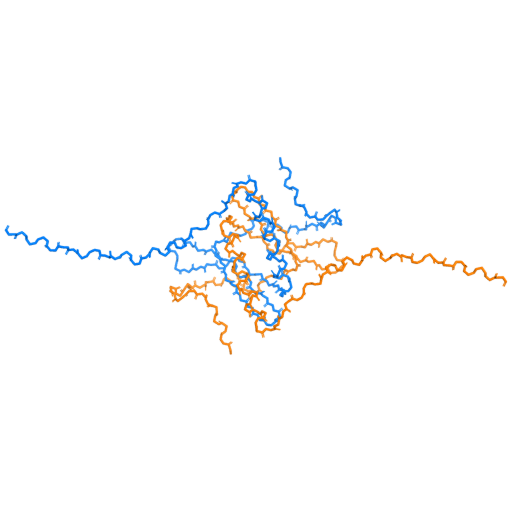 96.88 42 ASP B O 1
ATOM 1195 N N . PHE B 1 43 ? 3.506 -2.178 -7.102 1 97.25 43 PHE B N 1
ATOM 1196 C CA . PHE B 1 43 ? 2.242 -2.881 -7.281 1 97.25 43 PHE B CA 1
ATOM 1197 C C . PHE B 1 43 ? 2.164 -3.508 -8.672 1 97.25 43 PHE B C 1
ATOM 1199 O O . PHE B 1 43 ? 2.314 -2.816 -9.68 1 97.25 43 PHE B O 1
ATOM 1206 N N . ALA B 1 44 ? 1.922 -4.867 -8.656 1 95.94 44 ALA B N 1
ATOM 1207 C CA . ALA B 1 44 ? 1.986 -5.598 -9.914 1 95.94 44 ALA B CA 1
ATOM 1208 C C . ALA B 1 44 ? 0.768 -6.5 -10.094 1 95.94 44 ALA B C 1
ATOM 1210 O O . ALA B 1 44 ? 0.049 -6.777 -9.125 1 95.94 44 ALA B O 1
ATOM 1211 N N . THR B 1 45 ? 0.559 -6.824 -11.398 1 94.12 45 THR B N 1
ATOM 1212 C CA . THR B 1 45 ? -0.487 -7.781 -11.742 1 94.12 45 THR B CA 1
ATOM 1213 C C . THR B 1 45 ? 0.118 -9.062 -12.305 1 94.12 45 THR B C 1
ATOM 1215 O O . THR B 1 45 ? 0.971 -9.016 -13.188 1 94.12 45 THR B O 1
ATOM 1218 N N . LEU B 1 46 ? -0.27 -10.148 -11.641 1 91.5 46 LEU B N 1
ATOM 1219 C CA . LEU B 1 46 ? 0.057 -11.477 -12.148 1 91.5 46 LEU B CA 1
ATOM 1220 C C . LEU B 1 46 ? -1.143 -12.102 -12.852 1 91.5 46 LEU B C 1
ATOM 1222 O O . LEU B 1 46 ? -2.191 -12.305 -12.242 1 91.5 46 LEU B O 1
ATOM 1226 N N . LEU B 1 47 ? -0.963 -12.242 -14.164 1 88.44 47 LEU B N 1
ATOM 1227 C CA . LEU B 1 47 ? -2.055 -12.828 -14.93 1 88.44 47 LEU B CA 1
ATOM 1228 C C . LEU B 1 47 ? -1.74 -14.273 -15.305 1 88.44 47 LEU B C 1
ATOM 1230 O O . LEU B 1 47 ? -0.588 -14.609 -15.594 1 88.44 47 LEU B O 1
ATOM 1234 N N . PRO B 1 48 ? -2.818 -15.109 -15.266 1 88.75 48 PRO B N 1
ATOM 1235 C CA . PRO B 1 48 ? -2.607 -16.484 -15.711 1 88.75 48 PRO B CA 1
ATOM 1236 C C . PRO B 1 48 ? -2.07 -16.562 -17.141 1 88.75 48 PRO B C 1
ATOM 1238 O O . PRO B 1 48 ? -2.506 -15.812 -18 1 88.75 48 PRO B O 1
ATOM 1241 N N . GLY B 1 49 ? -1.01 -17.297 -17.391 1 87.88 49 GLY B N 1
ATOM 1242 C CA . GLY B 1 49 ? -0.507 -17.516 -18.734 1 87.88 49 GLY B CA 1
ATOM 1243 C C . GLY B 1 49 ? 0.652 -16.594 -19.094 1 87.88 49 GLY B C 1
ATOM 1244 O O . GLY B 1 49 ? 1.29 -16.781 -20.125 1 87.88 49 GLY B O 1
ATOM 1245 N N . LEU B 1 50 ? 0.741 -15.547 -18.359 1 84.31 50 LEU B N 1
ATOM 1246 C CA . LEU B 1 50 ? 1.871 -14.656 -18.609 1 84.31 50 LEU B CA 1
ATOM 1247 C C . LEU B 1 50 ? 3.041 -14.992 -17.688 1 84.31 50 LEU B C 1
ATOM 1249 O O . LEU B 1 50 ? 2.846 -15.266 -16.5 1 84.31 50 LEU B O 1
ATOM 1253 N N . PRO B 1 51 ? 4.211 -15.016 -18.234 1 81.62 51 PRO B N 1
ATOM 1254 C CA . PRO B 1 51 ? 5.359 -15.461 -17.438 1 81.62 51 PRO B CA 1
ATOM 1255 C C . PRO B 1 51 ? 5.855 -14.398 -16.469 1 81.62 51 PRO B C 1
ATOM 1257 O O . PRO B 1 51 ? 6.637 -14.695 -15.562 1 81.62 51 PRO B O 1
ATOM 1260 N N . LYS B 1 52 ? 5.438 -13.172 -16.766 1 87.69 52 LYS B N 1
ATOM 1261 C CA . LYS B 1 52 ? 5.988 -12.109 -15.922 1 87.69 52 LYS B CA 1
ATOM 1262 C C . LYS B 1 52 ? 4.871 -11.297 -15.273 1 87.69 52 LYS B C 1
ATOM 1264 O O . LYS B 1 52 ? 3.807 -11.102 -15.859 1 87.69 52 LYS B O 1
ATOM 1269 N N . ALA B 1 53 ? 5.168 -10.82 -14.023 1 90.38 53 ALA B N 1
ATOM 1270 C CA . ALA B 1 53 ? 4.301 -9.836 -13.383 1 90.38 53 ALA B CA 1
ATOM 1271 C C . ALA B 1 53 ? 4.559 -8.438 -13.93 1 90.38 53 ALA B C 1
ATOM 1273 O O . ALA B 1 53 ? 5.707 -8.07 -14.188 1 90.38 53 ALA B O 1
ATOM 1274 N N . THR B 1 54 ? 3.521 -7.727 -14.172 1 91.81 54 THR B N 1
ATOM 1275 C CA . THR B 1 54 ? 3.666 -6.375 -14.703 1 91.81 54 THR B CA 1
ATOM 1276 C C . THR B 1 54 ? 3.428 -5.34 -13.602 1 91.81 54 THR B C 1
ATOM 1278 O O . THR B 1 54 ? 2.365 -5.324 -12.977 1 91.81 54 THR B O 1
ATOM 1281 N N . VAL B 1 55 ? 4.406 -4.449 -13.43 1 94.94 55 VAL B N 1
ATOM 1282 C CA . VAL B 1 55 ? 4.254 -3.373 -12.461 1 94.94 55 VAL B CA 1
ATOM 1283 C C . VAL B 1 55 ? 3.34 -2.291 -13.023 1 94.94 55 VAL B C 1
ATOM 1285 O O . VAL B 1 55 ? 3.605 -1.745 -14.102 1 94.94 55 VAL B O 1
ATOM 1288 N N . THR B 1 56 ? 2.33 -1.984 -12.32 1 93 56 THR B N 1
ATOM 1289 C CA . THR B 1 56 ? 1.353 -1.008 -12.789 1 93 56 THR B CA 1
ATOM 1290 C C . THR B 1 56 ? 1.478 0.299 -12.008 1 93 56 THR B C 1
ATOM 1292 O O . THR B 1 56 ? 0.991 1.341 -12.453 1 93 56 THR B O 1
ATOM 1295 N N . SER B 1 57 ? 2.061 0.195 -10.859 1 95.69 57 SER B N 1
ATOM 1296 C CA . SER B 1 57 ? 2.287 1.383 -10.039 1 95.69 57 SER B CA 1
ATOM 1297 C C . SER B 1 57 ? 3.486 1.199 -9.117 1 95.69 57 SER B C 1
ATOM 1299 O O . SER B 1 57 ? 3.656 0.138 -8.516 1 95.69 57 SER B O 1
ATOM 1301 N N . ARG B 1 58 ? 4.355 2.277 -9.125 1 97.38 58 ARG B N 1
ATOM 1302 C CA . ARG B 1 58 ? 5.473 2.309 -8.188 1 97.38 58 ARG B CA 1
ATOM 1303 C C . ARG B 1 58 ? 5.367 3.508 -7.254 1 97.38 58 ARG B C 1
ATOM 1305 O O . ARG B 1 58 ? 5.328 4.652 -7.703 1 97.38 58 ARG B O 1
ATOM 1312 N N . VAL B 1 59 ? 5.273 3.17 -5.906 1 98.19 59 VAL B N 1
ATOM 1313 C CA . VAL B 1 59 ? 5.082 4.215 -4.906 1 98.19 59 VAL B CA 1
ATOM 1314 C C . VAL B 1 59 ? 6.297 4.277 -3.984 1 98.19 59 VAL B C 1
ATOM 1316 O O . VAL B 1 59 ? 6.754 3.25 -3.475 1 98.19 59 VAL B O 1
ATOM 1319 N N . LEU B 1 60 ? 6.805 5.492 -3.832 1 98.44 60 LEU B N 1
ATOM 1320 C CA . LEU B 1 60 ? 7.918 5.75 -2.924 1 98.44 60 LEU B CA 1
ATOM 1321 C C . LEU B 1 60 ? 7.434 6.434 -1.649 1 98.44 60 LEU B C 1
ATOM 1323 O O . LEU B 1 60 ? 6.578 7.32 -1.702 1 98.44 60 LEU B O 1
ATOM 1327 N N . MET B 1 61 ? 8.031 5.969 -0.484 1 98.31 61 MET B N 1
ATOM 1328 C CA . MET B 1 61 ? 7.66 6.645 0.755 1 98.31 61 MET B CA 1
ATOM 1329 C C . MET B 1 61 ? 8.758 6.496 1.807 1 98.31 61 MET B C 1
ATOM 1331 O O . MET B 1 61 ? 9.578 5.586 1.726 1 98.31 61 MET B O 1
ATOM 1335 N N . ALA B 1 62 ? 8.742 7.41 2.77 1 97.62 62 ALA B N 1
ATOM 1336 C CA . ALA B 1 62 ? 9.664 7.324 3.893 1 97.62 62 ALA B CA 1
ATOM 1337 C C . ALA B 1 62 ? 9.297 6.172 4.824 1 97.62 62 ALA B C 1
ATOM 1339 O O . ALA B 1 62 ? 8.141 5.738 4.852 1 97.62 62 ALA B O 1
ATOM 1340 N N . PRO B 1 63 ? 10.242 5.715 5.594 1 98.06 63 PRO B N 1
ATOM 1341 C CA . PRO B 1 63 ? 9.992 4.602 6.512 1 98.06 63 PRO B CA 1
ATOM 1342 C C . PRO B 1 63 ? 8.844 4.887 7.484 1 98.06 63 PRO B C 1
ATOM 1344 O O . PRO B 1 63 ? 8.016 4.012 7.738 1 98.06 63 PRO B O 1
ATOM 1347 N N . GLU B 1 64 ? 8.797 6.078 7.977 1 96.88 64 GLU B N 1
ATOM 1348 C CA . GLU B 1 64 ? 7.719 6.438 8.891 1 96.88 64 GLU B CA 1
ATOM 1349 C C . GLU B 1 64 ? 6.359 6.316 8.211 1 96.88 64 GLU B C 1
ATOM 1351 O O . GLU B 1 64 ? 5.379 5.906 8.836 1 96.88 64 GLU B O 1
ATOM 1356 N N . HIS B 1 65 ? 6.324 6.684 6.965 1 97.19 65 HIS B N 1
ATOM 1357 C CA . HIS B 1 65 ? 5.074 6.629 6.219 1 97.19 65 HIS B CA 1
ATOM 1358 C C . HIS B 1 65 ? 4.691 5.188 5.891 1 97.19 65 HIS B C 1
ATOM 1360 O O . HIS B 1 65 ? 3.508 4.848 5.844 1 97.19 65 HIS B O 1
ATOM 1366 N N . ALA B 1 66 ? 5.664 4.324 5.676 1 98.06 66 ALA B N 1
ATOM 1367 C CA . ALA B 1 66 ? 5.391 2.9 5.484 1 98.06 66 ALA B CA 1
ATOM 1368 C C . ALA B 1 66 ? 4.73 2.297 6.723 1 98.06 66 ALA B C 1
ATOM 1370 O O . ALA B 1 66 ? 3.771 1.531 6.609 1 98.06 66 ALA B O 1
ATOM 1371 N N . LYS B 1 67 ? 5.238 2.699 7.863 1 97.25 67 LYS B N 1
ATOM 1372 C CA . LYS B 1 67 ? 4.652 2.221 9.109 1 97.25 67 LYS B CA 1
ATOM 1373 C C . LYS B 1 67 ? 3.221 2.721 9.273 1 97.25 67 LYS B C 1
ATOM 1375 O O . LYS B 1 67 ? 2.34 1.97 9.695 1 97.25 67 LYS B O 1
ATOM 1380 N N . ARG B 1 68 ? 3.025 3.938 8.961 1 96.38 68 ARG B N 1
ATOM 1381 C CA . ARG B 1 68 ? 1.678 4.496 9.039 1 96.38 68 ARG B CA 1
ATOM 1382 C C . ARG B 1 68 ? 0.737 3.781 8.07 1 96.38 68 ARG B C 1
ATOM 1384 O O . ARG B 1 68 ? -0.444 3.594 8.375 1 96.38 68 ARG B O 1
ATOM 1391 N N . LEU B 1 69 ? 1.249 3.459 6.926 1 97.69 69 LEU B N 1
ATOM 1392 C CA . LEU B 1 69 ? 0.446 2.723 5.957 1 97.69 69 LEU B CA 1
ATOM 1393 C C . LEU B 1 69 ? -0.003 1.382 6.527 1 97.69 69 LEU B C 1
ATOM 1395 O O . LEU B 1 69 ? -1.159 0.987 6.363 1 97.69 69 LEU B O 1
ATOM 1399 N N . ILE B 1 70 ? 0.92 0.679 7.207 1 98.12 70 ILE B N 1
ATOM 1400 C CA . ILE B 1 70 ? 0.586 -0.598 7.828 1 98.12 70 ILE B CA 1
ATOM 1401 C C . ILE B 1 70 ? -0.571 -0.409 8.805 1 98.12 70 ILE B C 1
ATOM 1403 O O . ILE B 1 70 ? -1.549 -1.159 8.773 1 98.12 70 ILE B O 1
ATOM 1407 N N . GLN B 1 71 ? -0.463 0.623 9.609 1 97 71 GLN B N 1
ATOM 1408 C CA . GLN B 1 71 ? -1.485 0.884 10.617 1 97 71 GLN B CA 1
ATOM 1409 C C . GLN B 1 71 ? -2.834 1.184 9.969 1 97 71 GLN B C 1
ATOM 1411 O O . GLN B 1 71 ? -3.865 0.662 10.398 1 97 71 GLN B O 1
ATOM 1416 N N . ALA B 1 72 ? -2.793 2 8.953 1 97 72 ALA B N 1
ATOM 1417 C CA . ALA B 1 72 ? -4.02 2.361 8.25 1 97 72 ALA B CA 1
ATOM 1418 C C . ALA B 1 72 ? -4.668 1.135 7.609 1 97 72 ALA B C 1
ATOM 1420 O O . ALA B 1 72 ? -5.883 0.958 7.68 1 97 72 ALA B O 1
ATOM 1421 N N . LEU B 1 73 ? -3.852 0.298 6.969 1 98.5 73 LEU B N 1
ATOM 1422 C CA . LEU B 1 73 ? -4.352 -0.92 6.34 1 98.5 73 LEU B CA 1
ATOM 1423 C C . LEU B 1 73 ? -4.961 -1.857 7.379 1 98.5 73 LEU B C 1
ATOM 1425 O O . LEU B 1 73 ? -6.031 -2.424 7.156 1 98.5 73 LEU B O 1
ATOM 1429 N N . GLN B 1 74 ? -4.289 -1.978 8.477 1 98.12 74 GLN B N 1
ATOM 1430 C CA . GLN B 1 74 ? -4.77 -2.857 9.531 1 98.12 74 GLN B CA 1
ATOM 1431 C C . GLN B 1 74 ? -6.125 -2.393 10.062 1 98.12 74 GLN B C 1
ATOM 1433 O O . GLN B 1 74 ? -7.039 -3.201 10.242 1 98.12 74 GLN B O 1
ATOM 1438 N N . GLU B 1 75 ? -6.238 -1.113 10.328 1 97.75 75 GLU B N 1
ATOM 1439 C CA . GLU B 1 75 ? -7.5 -0.553 10.805 1 97.75 75 GLU B CA 1
ATOM 1440 C C . GLU B 1 75 ? -8.625 -0.812 9.812 1 97.75 75 GLU B C 1
ATOM 1442 O O . GLU B 1 75 ? -9.742 -1.161 10.203 1 97.75 75 GLU B O 1
ATOM 1447 N N . ASN B 1 76 ? -8.312 -0.639 8.531 1 97.88 76 ASN B N 1
ATOM 1448 C CA . ASN B 1 76 ? -9.344 -0.816 7.516 1 97.88 76 ASN B CA 1
ATOM 1449 C C . ASN B 1 76 ? -9.703 -2.289 7.328 1 97.88 76 ASN B C 1
ATOM 1451 O O . ASN B 1 76 ? -10.852 -2.621 7.035 1 97.88 76 ASN B O 1
ATOM 1455 N N . VAL B 1 77 ? -8.742 -3.188 7.48 1 98.12 77 VAL B N 1
ATOM 1456 C CA . VAL B 1 77 ? -9.016 -4.621 7.402 1 98.12 77 VAL B CA 1
ATOM 1457 C C . VAL B 1 77 ? -9.914 -5.039 8.562 1 98.12 77 VAL B C 1
ATOM 1459 O O . VAL B 1 77 ? -10.844 -5.832 8.375 1 98.12 77 VAL B O 1
ATOM 1462 N N . VAL B 1 78 ? -9.664 -4.52 9.711 1 98 78 VAL B N 1
ATOM 1463 C CA . VAL B 1 78 ? -10.508 -4.809 10.867 1 98 78 VAL B CA 1
ATOM 1464 C C . VAL B 1 78 ? -11.945 -4.371 10.586 1 98 78 VAL B C 1
ATOM 1466 O O . VAL B 1 78 ? -12.891 -5.125 10.828 1 98 78 VAL B O 1
ATOM 1469 N N . ARG B 1 79 ? -12.102 -3.16 10.078 1 97.81 79 ARG B N 1
ATOM 1470 C CA . ARG B 1 79 ? -13.422 -2.648 9.75 1 97.81 79 ARG B CA 1
ATOM 1471 C C . ARG B 1 79 ? -14.094 -3.514 8.688 1 97.81 79 ARG B C 1
ATOM 1473 O O . ARG B 1 79 ? -15.281 -3.82 8.789 1 97.81 79 ARG B O 1
ATOM 1480 N N . TYR B 1 80 ? -13.383 -3.85 7.664 1 98.44 80 TYR B N 1
ATOM 1481 C CA . TYR B 1 80 ? -13.891 -4.73 6.617 1 98.44 80 TYR B CA 1
ATOM 1482 C C . TYR B 1 80 ? -14.414 -6.035 7.207 1 98.44 80 TYR B C 1
ATOM 1484 O O . TYR B 1 80 ? -15.523 -6.461 6.891 1 98.44 80 TYR B O 1
ATOM 1492 N N . GLU B 1 81 ? -13.594 -6.668 8.008 1 98.12 81 GLU B N 1
ATOM 1493 C CA . GLU B 1 81 ? -13.93 -7.977 8.555 1 98.12 81 GLU B CA 1
ATOM 1494 C C . GLU B 1 81 ? -15.141 -7.887 9.492 1 98.12 81 GLU B C 1
ATOM 1496 O O . GLU B 1 81 ? -15.922 -8.836 9.586 1 98.12 81 GLU B O 1
ATOM 1501 N N . GLN B 1 82 ? -15.312 -6.746 10.18 1 98 82 GLN B N 1
ATOM 1502 C CA . GLN B 1 82 ? -16.484 -6.52 11.016 1 98 82 GLN B CA 1
ATOM 1503 C C . GLN B 1 82 ? -17.75 -6.438 10.172 1 98 82 GLN B C 1
ATOM 1505 O O . GLN B 1 82 ? -18.812 -6.898 10.594 1 98 82 GLN B O 1
ATOM 1510 N N . GLU B 1 83 ? -17.547 -5.918 9.047 1 97.69 83 GLU B N 1
ATOM 1511 C CA . GLU B 1 83 ? -18.719 -5.652 8.203 1 97.69 83 GLU B CA 1
ATOM 1512 C C . GLU B 1 83 ? -19.031 -6.855 7.316 1 97.69 83 GLU B C 1
ATOM 1514 O O . GLU B 1 83 ? -20.203 -7.156 7.078 1 97.69 83 GLU B O 1
ATOM 1519 N N . PHE B 1 84 ? -18.062 -7.562 6.828 1 97.38 84 PHE B N 1
ATOM 1520 C CA . PHE B 1 84 ? -18.312 -8.523 5.766 1 97.38 84 PHE B CA 1
ATOM 1521 C C . PHE B 1 84 ? -17.812 -9.906 6.148 1 97.38 84 PHE B C 1
ATOM 1523 O O . PHE B 1 84 ? -17.984 -10.875 5.402 1 97.38 84 PHE B O 1
ATOM 1530 N N . GLY B 1 85 ? -17.156 -10.062 7.316 1 96.62 85 GLY B N 1
ATOM 1531 C CA . GLY B 1 85 ? -16.609 -11.344 7.742 1 96.62 85 GLY B CA 1
ATOM 1532 C C . GLY B 1 85 ? -15.102 -11.438 7.562 1 96.62 85 GLY B C 1
ATOM 1533 O O . GLY B 1 85 ? -14.5 -10.625 6.863 1 96.62 85 GLY B O 1
ATOM 1534 N N . LYS B 1 86 ? -14.531 -12.477 8.086 1 96.81 86 LYS B N 1
ATOM 1535 C CA . LYS B 1 86 ? -13.086 -12.656 8.125 1 96.81 86 LYS B CA 1
ATOM 1536 C C . LYS B 1 86 ? -12.516 -12.914 6.734 1 96.81 86 LYS B C 1
ATOM 1538 O O . LYS B 1 86 ? -13.117 -13.641 5.938 1 96.81 86 LYS B O 1
ATOM 1543 N N . ILE B 1 87 ? -11.391 -12.273 6.504 1 95.56 87 ILE B N 1
ATOM 1544 C CA . ILE B 1 87 ? -10.641 -12.555 5.285 1 95.56 87 ILE B CA 1
ATOM 1545 C C . ILE B 1 87 ? -9.797 -13.812 5.48 1 95.56 87 ILE B C 1
ATOM 1547 O O . ILE B 1 87 ? -8.898 -13.844 6.324 1 95.56 87 ILE B O 1
ATOM 1551 N N . ASN B 1 88 ? -10.078 -14.797 4.73 1 90.31 88 ASN B N 1
ATOM 1552 C CA . ASN B 1 88 ? -9.344 -16.047 4.848 1 90.31 88 ASN B CA 1
ATOM 1553 C C . ASN B 1 88 ? -8.211 -16.125 3.83 1 90.31 88 ASN B C 1
ATOM 1555 O O . ASN B 1 88 ? -8.438 -15.977 2.629 1 90.31 88 ASN B O 1
ATOM 1559 N N . LEU B 1 89 ? -7.02 -16.203 4.359 1 87.56 89 LEU B N 1
ATOM 1560 C CA . LEU B 1 89 ? -5.871 -16.406 3.486 1 87.56 89 LEU B CA 1
ATOM 1561 C C . LEU B 1 89 ? -5.559 -17.891 3.344 1 87.56 89 LEU B C 1
ATOM 1563 O O . LEU B 1 89 ? -5.453 -18.609 4.344 1 87.56 89 LEU B O 1
ATOM 1567 N N . PRO B 1 90 ? -5.77 -18.328 2.193 1 72.38 90 PRO B N 1
ATOM 1568 C CA . PRO B 1 90 ? -5.488 -19.766 2.039 1 72.38 90 PRO B CA 1
ATOM 1569 C C . PRO B 1 90 ? -4.148 -20.172 2.646 1 72.38 90 PRO B C 1
ATOM 1571 O O . PRO B 1 90 ? -3.17 -19.422 2.547 1 72.38 90 PRO B O 1
ATOM 1574 N N . GLU B 1 91 ? -4.277 -20.688 3.842 1 57.91 91 GLU B N 1
ATOM 1575 C CA . GLU B 1 91 ? -3.066 -21.234 4.438 1 57.91 91 GLU B CA 1
ATOM 1576 C C . GLU B 1 91 ? -2.27 -22.047 3.418 1 57.91 91 GLU B C 1
ATOM 1578 O O . GLU B 1 91 ? -2.848 -22.766 2.598 1 57.91 91 GLU B O 1
ATOM 1583 N N . ALA B 1 92 ? -1.161 -21.375 2.93 1 51.34 92 ALA B N 1
ATOM 1584 C CA . ALA B 1 92 ? -0.399 -22.344 2.158 1 51.34 92 ALA B CA 1
ATOM 1585 C C . ALA B 1 92 ? -0.582 -23.75 2.723 1 51.34 92 ALA B C 1
ATOM 1587 O O . ALA B 1 92 ? -0.282 -24 3.893 1 51.34 92 ALA B O 1
ATOM 1588 N N . LYS B 1 93 ? -1.685 -24.297 2.518 1 46.97 93 LYS B N 1
ATOM 1589 C CA . LYS B 1 93 ? -1.676 -25.703 2.932 1 46.97 93 LYS B CA 1
ATOM 1590 C C . LYS B 1 93 ? -0.299 -26.328 2.727 1 46.97 93 LYS B C 1
ATOM 1592 O O . LYS B 1 93 ? 0.183 -26.422 1.596 1 46.97 93 LYS B O 1
ATOM 1597 N N . LEU B 1 94 ? 0.648 -26.031 3.631 1 41.38 94 LEU B N 1
ATOM 1598 C CA . LEU B 1 94 ? 1.694 -27.047 3.533 1 41.38 94 LEU B CA 1
ATOM 1599 C C . LEU B 1 94 ? 1.104 -28.406 3.193 1 41.38 94 LEU B C 1
ATOM 1601 O O . LEU B 1 94 ? 0.516 -29.062 4.055 1 41.38 94 LEU B O 1
ATOM 1605 N N . GLU B 1 95 ? 0.289 -28.5 2.213 1 42.28 95 GLU B N 1
ATOM 1606 C CA . GLU B 1 95 ? 0.067 -29.906 1.867 1 42.28 95 GLU B CA 1
ATOM 1607 C C . GLU B 1 95 ? 1.316 -30.75 2.127 1 42.28 95 GLU B C 1
ATOM 1609 O O . GLU B 1 95 ? 2.404 -30.406 1.654 1 42.28 95 GLU B O 1
ATOM 1614 N N . GLY B 1 96 ? 1.494 -31.172 3.346 1 41.91 96 GLY B N 1
ATOM 1615 C CA . GLY B 1 96 ? 2.521 -32.188 3.541 1 41.91 96 GLY B CA 1
ATOM 1616 C C . GLY B 1 96 ? 2.865 -32.938 2.27 1 41.91 96 GLY B C 1
ATOM 1617 O O . GLY B 1 96 ? 2.129 -32.875 1.284 1 41.91 96 GLY B O 1
ATOM 1618 N N . PRO B 1 97 ? 4.18 -33.188 1.972 1 42.12 9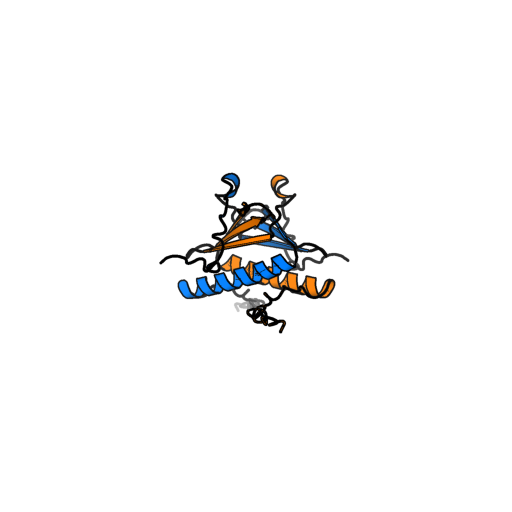7 PRO B N 1
ATOM 1619 C CA . PRO B 1 97 ? 4.484 -34.062 0.839 1 42.12 97 PRO B CA 1
ATOM 1620 C C . PRO B 1 97 ? 3.398 -35.094 0.587 1 42.12 97 PRO B C 1
ATOM 1622 O O . PRO B 1 97 ? 3.002 -35.812 1.508 1 42.12 97 PRO B O 1
ATOM 1625 N N . ARG B 1 98 ? 2.326 -34.812 0.007 1 42.59 98 ARG B N 1
ATOM 1626 C CA . ARG B 1 98 ? 1.508 -35.969 -0.365 1 42.59 98 ARG B CA 1
ATOM 1627 C C . ARG B 1 98 ? 2.373 -37.188 -0.602 1 42.59 98 ARG B C 1
ATOM 1629 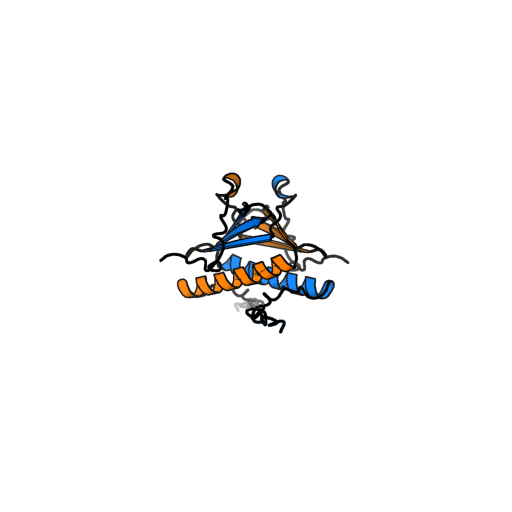O O . ARG B 1 98 ? 3.229 -37.219 -1.49 1 42.59 98 ARG B O 1
ATOM 1636 N N . THR B 1 99 ? 2.852 -37.875 0.473 1 42.47 99 THR B N 1
ATOM 1637 C CA . THR B 1 99 ? 3.496 -39.156 0.311 1 42.47 99 THR B CA 1
ATOM 1638 C C . THR B 1 99 ? 2.828 -39.969 -0.803 1 42.47 99 THR B C 1
ATOM 1640 O O . THR B 1 99 ? 1.629 -40.25 -0.741 1 42.47 99 THR B O 1
ATOM 1643 N N . ILE B 1 100 ? 3.221 -39.688 -2.043 1 43.94 100 ILE B N 1
ATOM 1644 C CA . ILE B 1 100 ? 2.846 -40.625 -3.111 1 43.94 100 ILE B CA 1
ATOM 1645 C C . ILE B 1 100 ? 2.816 -42.062 -2.576 1 43.94 100 ILE B C 1
ATOM 1647 O O . ILE B 1 100 ? 3.83 -42.562 -2.096 1 43.94 100 ILE B O 1
ATOM 1651 N N . ALA B 1 101 ? 1.745 -42.562 -2.064 1 45.94 101 ALA B N 1
ATOM 1652 C CA . ALA B 1 101 ? 1.605 -43.969 -1.721 1 45.94 101 ALA B CA 1
ATOM 1653 C C . ALA B 1 101 ? 2.26 -44.875 -2.775 1 45.94 101 ALA B C 1
ATOM 1655 O O . ALA B 1 101 ? 2.209 -44.562 -3.969 1 45.94 101 ALA B O 1
ATOM 1656 N N . PRO B 1 102 ? 3.314 -45.688 -2.402 1 40.97 102 PRO B N 1
ATOM 1657 C CA . PRO B 1 102 ? 3.941 -46.594 -3.355 1 40.97 102 PRO B CA 1
ATOM 1658 C C . PRO B 1 102 ? 2.92 -47.375 -4.195 1 40.97 102 PRO B C 1
ATOM 1660 O O . PRO B 1 102 ? 1.869 -47.75 -3.688 1 40.97 102 PRO B O 1
ATOM 1663 N N . PHE B 1 103 ? 2.771 -47.125 -5.434 1 43.94 103 PHE B N 1
ATOM 1664 C CA . PHE B 1 103 ? 1.989 -47.969 -6.316 1 43.94 103 PHE B CA 1
ATOM 1665 C C . PHE B 1 103 ? 2.16 -49.438 -5.941 1 43.94 103 PHE B C 1
ATOM 1667 O O . PHE B 1 103 ? 3.273 -49.969 -5.973 1 43.94 103 PHE B O 1
ATOM 1674 N N . GLU B 1 104 ? 1.513 -49.906 -4.926 1 43.84 104 GLU B N 1
ATOM 1675 C CA . GLU B 1 104 ? 1.527 -51.344 -4.684 1 43.84 104 GLU B CA 1
ATOM 1676 C C . GLU B 1 104 ? 1.401 -52.125 -5.988 1 43.84 104 GLU B C 1
ATOM 1678 O O . GLU B 1 104 ? 0.511 -51.844 -6.797 1 43.84 104 GLU B O 1
ATOM 1683 N N . GLN B 1 105 ? 2.535 -52.562 -6.59 1 42.09 105 GLN B N 1
ATOM 1684 C CA . GLN B 1 105 ? 2.615 -53.562 -7.637 1 42.09 105 GLN B CA 1
ATOM 1685 C C . GLN B 1 105 ? 1.618 -54.719 -7.391 1 42.09 105 GLN B C 1
ATOM 1687 O O . GLN B 1 105 ? 1.687 -55.375 -6.367 1 42.09 105 GLN B O 1
ATOM 1692 N N . HIS B 1 106 ? 0.388 -54.438 -7.613 1 44.72 106 HIS B N 1
ATOM 1693 C CA . HIS B 1 106 ? -0.482 -55.625 -7.625 1 44.72 106 HIS B CA 1
ATOM 1694 C C . HIS B 1 106 ? 0.135 -56.75 -8.438 1 44.72 106 HIS B C 1
ATOM 1696 O O . HIS B 1 106 ? 0.372 -56.594 -9.641 1 44.72 106 HIS B O 1
ATOM 1702 N N . HIS B 1 107 ? 1.085 -57.469 -7.836 1 42.78 107 HIS B N 1
ATOM 1703 C CA . HIS B 1 107 ? 1.495 -58.75 -8.375 1 42.78 107 HIS B CA 1
ATOM 1704 C C . HIS B 1 107 ? 0.287 -59.656 -8.672 1 42.78 107 HIS B C 1
ATOM 1706 O O . HIS B 1 107 ? -0.482 -59.969 -7.766 1 42.78 107 HIS B O 1
ATOM 1712 N N . GLN B 1 108 ? -0.501 -59.406 -9.695 1 36 108 GLN B N 1
ATOM 1713 C CA . GLN B 1 108 ? -1.388 -60.469 -10.188 1 36 108 GLN B CA 1
ATOM 1714 C C . GLN B 1 108 ? -0.644 -61.781 -10.328 1 36 108 GLN B C 1
ATOM 1716 O O . GLN B 1 108 ? 0.318 -61.875 -11.094 1 36 108 GLN B O 1
ATOM 1721 N N . SER B 1 109 ? -0.669 -62.562 -9.234 1 34.72 109 SER B N 1
ATOM 1722 C CA . SER B 1 109 ? -0.489 -64 -9.414 1 34.72 109 SER B CA 1
ATOM 1723 C C . SER B 1 109 ? -1.504 -64.562 -10.398 1 34.72 109 SER B C 1
ATOM 1725 O O . SER B 1 109 ? -2.633 -64.062 -10.484 1 34.72 109 SER B O 1
#

Organism: NCBI:txid868129

Sequence (218 aa):
MENKDQNQEGQQFQIDLNPVVAGGVYSNFQIISHSSSEFVLDFATLLPGLPKATVTSRVLMAPEHAKRLIQALQENVVRYEQEFGKINLPEAKLEGPRTIAPFEQHHQSMENKDQNQEGQQFQIDLNPVVAGGVYSNFQIISHSSSEFVLDFATLLPGLPKATVTSRVLMAPEHAKRLIQALQENVVRYEQEFGKINLPEAKLEGPRTIAPFEQHHQS

Foldseek 3Di:
DPPPPVPDPDDPPDDDDDPVCVVDDDAPDWDWDDDPFKIKIFGWDDDPPDPDTGGPDIDIDGPVVVVVVVVVVVVVQVVVCVVPNHDDDPDPPVVPPPPPDPPPPPPPD/DPPPPPPDPDDPPDDDDDPVCVVDDDAPDWDWDDDPFKIKIFGWDDDPPDPDTGGPDIDIDGPVVVVVVVVVVVVVQVVVCVVPNHDDDPDPPVPPPPPPDPPPPPPPD

Radius of gyration: 23.52 Å; Cα contacts (8 Å, |Δi|>4): 299; chains: 2; bounding box: 50×112×62 Å

Secondary structure (DSSP, 8-state):
--------SSS--EEEE-HHHHT-EE-SEEEEEE-SS-EEEEEEE--TT-SEEEEEEEEEE-HHHHHHHHHHHHHHHHHHHHHH-PPP---------------------/--------SSS--EEEE-HHHHT-EE-SEEEEEE-SS-EEEEEEE--TT-SEEEEEEEEEE-HHHHHHHHHHHHHHHHHHHHHH-PPP---------------------

pLDDT: mean 78.27, std 25.16, range [23.38, 98.56]

Solvent-accessible surface area (backbone atoms only — not comparable to full-atom values): 13284 Å² total; per-residue (Å²): 135,81,81,69,67,76,62,78,93,65,82,78,70,43,70,44,72,43,75,90,40,63,80,46,38,66,31,73,38,77,48,75,49,68,62,98,70,34,33,40,40,34,31,14,36,71,49,91,92,50,81,44,32,38,44,68,40,30,42,33,28,40,58,56,43,52,53,50,48,44,53,53,50,50,55,50,49,52,52,46,28,74,73,74,44,78,77,74,64,80,62,76,66,74,66,60,80,74,72,73,70,76,78,73,74,75,74,79,126,136,80,80,70,66,77,62,81,89,71,81,77,69,43,73,44,72,44,74,91,39,65,81,45,39,67,32,74,38,76,47,74,50,69,63,96,69,33,33,40,40,34,31,14,34,72,49,90,92,52,81,45,32,38,46,68,40,30,41,33,26,40,59,57,44,52,53,50,48,43,53,52,50,50,55,50,49,52,52,46,30,73,73,74,43,80,78,75,64,80,62,76,66,74,64,58,79,74,72,74,71,74,79,73,74,76,73,79,124

Nearest PDB structures (foldseek):
  6p7b-assembly1_A  TM=5.504E-01  e=1.692E+00  Fowlpox virus
  7fik-assembly1_b  TM=4.231E-01  e=1.496E+00  Xenopus laevis
  7lt3-assembly1_H  TM=2.852E-01  e=5.237E-01  Homo sapiens
  6dv5-assembly1_J  TM=5.150E-01  e=3.550E+00  Homo sapiens
  6p7b-assembly1_A  TM=5.502E-01  e=1.687E+00  Fowlpox virus